Protein AF-A0A973G964-F1 (afdb_monomer)

Sequence (250 aa):
MSRPGVTEWFEPRDRVAAARTLTIAAVVAAVTTVGFEVVAVATGRVGSSRATLVVAIVIGLVLLVAARTYSTRAETLPALAWTAIAVFGVGVVVWVGLGTLDGSAAGQIGLVYPVVYASAHLRRPVALGVWGLAVVADATVAFSVLPFAVAAADVAVITAALFMLTSVLLTVGHHQDRLTDQLAELASADALTGLATRRELERAAGVALGPRVVRRRDRTEPAGVGLLIVDLDHFKQLNDTYGHEIGDAA

Foldseek 3Di:
DDDDDPQQQLAWPDLQVLLVLLLVVLQVQLCCLLVVLVVCCVVVPPPRDPVSNVVSNVSSVVSNVVSVCSNVCSVPDGSNVSLVVLVVQLVVLLVQLQVVLNLALVSLVSLLSSLLSCLQIGHDVSSVVSLVSSLVSSLVSLVVRHDPVRSVVRSVVVNVVSVVSSVVNNVVNVVVVVVVVVVVVVQQADPLPRHGDPVVVVVVVCVCPDPVNVVVCVPDHNPDDDDDDDDDPPLVVVCVPPNPVRSSVD

Radius of gyration: 26.9 Å; Cα contacts (8 Å, |Δi|>4): 227; chains: 1; bounding box: 61×50×79 Å

Solvent-accessible surface area (backbone atoms only — not comparable to full-atom values): 13533 Å² total; per-residue (Å²): 133,81,80,77,56,80,67,57,39,36,29,47,82,42,49,67,61,44,26,50,54,47,34,53,50,23,50,53,50,22,50,51,49,32,51,50,37,52,52,32,41,76,70,64,39,90,94,49,40,77,66,53,38,52,52,29,45,51,52,23,50,50,37,42,52,50,27,51,49,45,50,76,38,41,89,75,55,58,37,60,59,68,48,48,54,33,54,48,46,41,51,51,41,43,53,48,22,59,73,68,65,33,39,45,66,78,57,50,54,61,47,51,55,30,34,50,50,28,22,66,26,31,32,70,73,48,19,52,49,48,41,52,50,40,45,51,44,48,42,54,36,10,60,72,58,38,60,66,73,59,21,54,51,44,41,52,53,51,43,50,52,54,47,52,51,38,53,50,36,40,51,52,46,55,50,53,53,50,51,53,52,48,55,50,59,70,56,33,41,36,88,87,79,66,43,68,23,72,68,44,51,51,52,50,47,52,56,69,68,24,73,72,48,54,66,61,41,80,71,85,58,87,81,78,86,86,86,86,87,86,81,74,83,67,51,67,60,47,26,75,74,66,36,60,74,53,51,75,72,107

Mean predicted aligned error: 10.09 Å

Structure (mmCIF, N/CA/C/O backbone):
data_AF-A0A973G964-F1
#
_entry.id   AF-A0A973G964-F1
#
loop_
_atom_site.group_PDB
_atom_site.id
_atom_site.type_symbol
_atom_site.label_atom_id
_atom_site.label_alt_id
_atom_site.label_comp_id
_atom_site.label_asym_id
_atom_site.label_entity_id
_atom_site.label_seq_id
_atom_site.pdbx_PDB_ins_code
_atom_site.Cartn_x
_atom_site.Cartn_y
_atom_site.Cartn_z
_atom_site.occupancy
_atom_site.B_iso_or_equiv
_atom_site.auth_seq_id
_atom_site.auth_comp_id
_atom_site.auth_asym_id
_atom_site.auth_atom_id
_atom_site.pdbx_PDB_model_num
ATOM 1 N N . MET A 1 1 ? 22.309 9.206 -14.339 1.00 45.53 1 MET A N 1
ATOM 2 C CA . MET A 1 1 ? 20.945 9.060 -13.790 1.00 45.53 1 MET A CA 1
ATOM 3 C C . MET A 1 1 ? 20.403 10.425 -13.385 1.00 45.53 1 MET A C 1
ATOM 5 O O . MET A 1 1 ? 21.015 11.101 -12.565 1.00 45.53 1 MET A O 1
ATOM 9 N N . SER A 1 2 ? 19.323 10.883 -14.014 1.00 44.84 2 SER A N 1
ATOM 10 C CA . SER A 1 2 ? 18.535 12.037 -13.558 1.00 44.84 2 SER A CA 1
ATOM 11 C C . SER A 1 2 ? 17.819 11.665 -12.258 1.00 44.84 2 SER A C 1
ATOM 13 O O . SER A 1 2 ? 17.291 10.564 -12.147 1.00 44.84 2 SER A O 1
ATOM 15 N N . ARG A 1 3 ? 17.825 12.556 -11.257 1.00 53.47 3 ARG A N 1
ATOM 16 C CA . ARG A 1 3 ? 16.988 12.366 -10.064 1.00 53.47 3 ARG A CA 1
ATOM 17 C C . ARG A 1 3 ? 15.517 12.386 -10.504 1.00 53.47 3 ARG A C 1
ATOM 19 O O . ARG A 1 3 ? 15.171 13.291 -11.263 1.00 53.47 3 ARG A O 1
ATOM 26 N N . PRO A 1 4 ? 14.687 11.435 -10.049 1.00 60.56 4 PRO A N 1
ATOM 27 C CA . PRO A 1 4 ? 13.270 11.418 -10.386 1.00 60.56 4 PRO A CA 1
ATOM 28 C C . PRO A 1 4 ? 12.593 12.701 -9.901 1.00 60.56 4 PRO A C 1
ATOM 30 O O . PRO A 1 4 ? 12.900 13.180 -8.802 1.00 60.56 4 PRO A O 1
ATOM 33 N N . GLY A 1 5 ? 11.694 13.259 -10.716 1.00 72.19 5 GLY A N 1
ATOM 34 C CA . GLY A 1 5 ? 10.877 14.406 -10.317 1.00 72.19 5 GLY A CA 1
ATOM 35 C C . GLY A 1 5 ? 10.011 14.076 -9.095 1.00 72.19 5 GLY A C 1
ATOM 36 O O . GLY A 1 5 ? 9.684 12.918 -8.856 1.00 72.19 5 GLY A O 1
ATOM 37 N N . VAL A 1 6 ? 9.618 15.086 -8.311 1.00 73.00 6 VAL A N 1
ATOM 38 C CA . VAL A 1 6 ? 8.812 14.887 -7.084 1.00 73.00 6 VAL A CA 1
ATOM 39 C C . VAL A 1 6 ? 7.503 14.139 -7.376 1.00 73.00 6 VAL A C 1
ATOM 41 O O . VAL A 1 6 ? 7.062 13.327 -6.572 1.00 73.00 6 VAL A O 1
ATOM 44 N N . THR A 1 7 ? 6.909 14.349 -8.551 1.00 76.94 7 THR A N 1
ATOM 45 C CA . THR A 1 7 ? 5.699 13.648 -9.009 1.00 76.94 7 THR A CA 1
ATOM 46 C C . THR A 1 7 ? 5.916 12.153 -9.241 1.00 76.94 7 THR A C 1
ATOM 48 O O . THR A 1 7 ? 5.024 11.363 -8.943 1.00 76.94 7 THR A O 1
ATOM 51 N N . GLU A 1 8 ? 7.104 11.740 -9.690 1.00 82.31 8 GLU A N 1
ATOM 52 C CA . GLU A 1 8 ? 7.440 10.325 -9.902 1.00 82.31 8 GLU A CA 1
ATOM 53 C C . GLU A 1 8 ? 7.550 9.545 -8.588 1.00 82.31 8 GLU A C 1
ATOM 55 O O . GLU A 1 8 ? 7.505 8.319 -8.591 1.00 82.31 8 GLU A O 1
ATOM 60 N N . TRP A 1 9 ? 7.707 10.223 -7.445 1.00 86.25 9 TRP A N 1
ATOM 61 C CA . TRP A 1 9 ? 7.771 9.547 -6.147 1.00 86.25 9 TRP A CA 1
ATOM 62 C C . TRP A 1 9 ? 6.447 8.890 -5.765 1.00 86.25 9 TRP A C 1
ATOM 64 O O . TRP A 1 9 ? 6.454 7.873 -5.073 1.00 86.25 9 TRP A O 1
ATOM 74 N N . PHE A 1 10 ? 5.338 9.469 -6.224 1.00 88.25 10 PHE A N 1
ATOM 75 C CA . PHE A 1 10 ? 3.985 8.986 -5.966 1.00 88.25 10 PHE A CA 1
ATOM 76 C C . PHE A 1 10 ? 3.571 7.873 -6.932 1.00 88.25 10 PHE A C 1
ATOM 78 O O . PHE A 1 10 ? 2.600 7.168 -6.668 1.00 88.25 10 PHE A O 1
ATOM 85 N N . GLU A 1 11 ? 4.303 7.686 -8.032 1.00 90.06 11 GLU A N 1
ATOM 86 C CA . GLU A 1 11 ? 4.044 6.577 -8.938 1.00 90.06 11 GLU A CA 1
ATOM 87 C C . GLU A 1 11 ? 4.550 5.251 -8.357 1.00 90.06 11 GLU A C 1
ATOM 89 O O . GLU A 1 11 ? 5.659 5.186 -7.810 1.00 90.06 11 GLU A O 1
ATOM 94 N N . PRO A 1 12 ? 3.761 4.173 -8.489 1.00 91.06 12 PRO A N 1
ATOM 95 C CA . PRO A 1 12 ? 4.215 2.848 -8.116 1.00 91.06 12 PRO A CA 1
ATOM 96 C C . PRO A 1 12 ? 5.330 2.378 -9.058 1.00 91.06 12 PRO A C 1
ATOM 98 O O . PRO A 1 12 ? 5.361 2.748 -10.232 1.00 91.06 12 PRO A O 1
ATOM 101 N N . ARG A 1 13 ? 6.220 1.521 -8.545 1.00 88.88 13 ARG A N 1
ATOM 102 C CA . ARG A 1 13 ? 7.280 0.852 -9.324 1.00 88.88 13 ARG A CA 1
ATOM 103 C C . ARG A 1 13 ? 6.699 0.084 -10.512 1.00 88.88 13 ARG A C 1
ATOM 105 O O . ARG A 1 13 ? 7.229 0.153 -11.611 1.00 88.88 13 ARG A O 1
ATOM 112 N N . ASP A 1 14 ? 5.582 -0.599 -10.271 1.00 89.06 14 ASP A N 1
ATOM 113 C CA . ASP A 1 14 ? 4.791 -1.305 -11.273 1.00 89.06 14 ASP A CA 1
ATOM 114 C C . ASP A 1 14 ? 3.299 -1.092 -10.967 1.00 89.06 14 ASP A C 1
ATOM 116 O O . ASP A 1 14 ? 2.787 -1.502 -9.919 1.00 89.06 14 ASP A O 1
ATOM 120 N N . ARG A 1 15 ? 2.600 -0.426 -11.894 1.00 90.50 15 ARG A N 1
ATOM 121 C CA . ARG A 1 15 ? 1.166 -0.111 -11.795 1.00 90.50 15 ARG A CA 1
ATOM 122 C C . ARG A 1 15 ? 0.288 -1.363 -11.838 1.00 90.50 15 ARG A C 1
ATOM 124 O O . ARG A 1 15 ? -0.723 -1.419 -11.138 1.00 90.50 15 ARG A O 1
ATOM 131 N N . VAL A 1 16 ? 0.661 -2.370 -12.627 1.00 88.00 16 VAL A N 1
ATOM 132 C CA . VAL A 1 16 ? -0.095 -3.622 -12.761 1.00 88.00 16 VAL A CA 1
ATOM 133 C C . VAL A 1 16 ? 0.065 -4.457 -11.497 1.00 88.00 16 VAL A C 1
ATOM 135 O O . VAL A 1 16 ? -0.929 -4.949 -10.959 1.00 88.00 16 VAL A O 1
ATOM 138 N N . ALA A 1 17 ? 1.290 -4.574 -10.980 1.00 89.31 17 ALA A N 1
ATOM 139 C CA . ALA A 1 17 ? 1.539 -5.260 -9.715 1.00 89.31 17 ALA A CA 1
ATOM 140 C C . ALA A 1 17 ? 0.797 -4.580 -8.553 1.00 89.31 17 ALA A C 1
ATOM 142 O O . ALA A 1 17 ? 0.101 -5.258 -7.797 1.00 89.31 17 ALA A O 1
ATOM 143 N N . ALA A 1 18 ? 0.862 -3.246 -8.457 1.00 91.12 18 ALA A N 1
ATOM 144 C CA . ALA A 1 18 ? 0.143 -2.485 -7.434 1.00 91.12 18 ALA A CA 1
ATOM 145 C C . ALA A 1 18 ? -1.380 -2.699 -7.515 1.00 91.12 18 ALA A C 1
ATOM 147 O O . ALA A 1 18 ? -2.026 -2.963 -6.498 1.00 91.12 18 ALA A O 1
ATOM 148 N N . ALA A 1 19 ? -1.957 -2.655 -8.722 1.00 91.38 19 ALA A N 1
ATOM 149 C CA . ALA A 1 19 ? -3.379 -2.917 -8.939 1.00 91.38 19 ALA A CA 1
ATOM 150 C C . ALA A 1 19 ? -3.799 -4.344 -8.550 1.00 91.38 19 ALA A C 1
ATOM 152 O O . ALA A 1 19 ? -4.875 -4.540 -7.976 1.00 91.38 19 ALA A O 1
ATOM 153 N N . ARG A 1 20 ? -2.969 -5.350 -8.855 1.00 90.44 20 ARG A N 1
ATOM 154 C CA . ARG A 1 20 ? -3.232 -6.750 -8.488 1.00 90.44 20 ARG A CA 1
ATOM 155 C C . ARG A 1 20 ? -3.233 -6.933 -6.977 1.00 90.44 20 ARG A C 1
ATOM 157 O O . ARG A 1 20 ? -4.198 -7.484 -6.452 1.00 90.44 20 ARG A O 1
ATOM 164 N N . THR A 1 21 ? -2.218 -6.421 -6.282 1.00 89.88 21 THR A N 1
ATOM 165 C CA . THR A 1 21 ? -2.152 -6.481 -4.814 1.00 89.88 21 THR A CA 1
ATOM 166 C C . THR A 1 21 ? -3.357 -5.801 -4.180 1.00 89.88 21 THR A C 1
ATOM 168 O O . THR A 1 21 ? -3.974 -6.368 -3.281 1.00 89.88 21 THR A O 1
ATOM 171 N N . LEU A 1 22 ? -3.751 -4.629 -4.689 1.00 88.12 22 LEU A N 1
ATOM 172 C CA . LEU A 1 22 ? -4.944 -3.929 -4.220 1.00 88.12 22 LEU A CA 1
ATOM 173 C C . LEU A 1 22 ? -6.217 -4.765 -4.407 1.00 88.12 22 LEU A C 1
ATOM 175 O O . LEU A 1 22 ? -7.065 -4.820 -3.522 1.00 88.12 22 LEU A O 1
ATOM 179 N N . THR A 1 23 ? -6.344 -5.433 -5.554 1.00 89.88 23 THR A N 1
ATOM 180 C CA . THR A 1 23 ? -7.506 -6.275 -5.860 1.00 89.88 23 THR A CA 1
ATOM 181 C C . THR A 1 23 ? -7.581 -7.478 -4.931 1.00 89.88 23 THR A C 1
ATOM 183 O O . THR A 1 23 ? -8.645 -7.759 -4.385 1.00 89.88 23 THR A O 1
ATOM 186 N N . ILE A 1 24 ? -6.454 -8.149 -4.694 1.00 89.31 24 ILE A N 1
ATOM 187 C CA . ILE A 1 24 ? -6.375 -9.268 -3.751 1.00 89.31 24 ILE A CA 1
ATOM 188 C C . ILE A 1 24 ? -6.727 -8.789 -2.339 1.00 89.31 24 ILE A C 1
ATOM 190 O O . ILE A 1 24 ? -7.572 -9.395 -1.685 1.00 89.31 24 ILE A O 1
ATOM 194 N N . ALA A 1 25 ? -6.146 -7.672 -1.893 1.00 86.31 25 ALA A N 1
ATOM 195 C CA . ALA A 1 25 ? -6.429 -7.099 -0.581 1.00 86.31 25 ALA A CA 1
ATOM 196 C C . ALA A 1 25 ? -7.914 -6.735 -0.419 1.00 86.31 25 ALA A C 1
ATOM 198 O O . ALA A 1 25 ? -8.507 -7.047 0.610 1.00 86.31 25 ALA A O 1
ATOM 199 N N . ALA A 1 26 ? -8.537 -6.142 -1.442 1.00 87.81 26 ALA A N 1
ATOM 200 C CA . ALA A 1 26 ? -9.957 -5.803 -1.428 1.00 87.81 26 ALA A CA 1
ATOM 201 C C . ALA A 1 26 ? -10.862 -7.041 -1.376 1.00 87.81 26 ALA A C 1
ATOM 203 O O . ALA A 1 26 ? -11.852 -7.032 -0.650 1.00 87.81 26 ALA A O 1
ATOM 204 N N . VAL A 1 27 ? -10.520 -8.114 -2.101 1.00 89.62 27 VAL A N 1
ATOM 205 C CA . VAL A 1 27 ? -11.255 -9.389 -2.037 1.00 89.62 27 VAL A CA 1
ATOM 206 C C . VAL A 1 27 ? -11.148 -10.001 -0.646 1.00 89.62 27 VAL A C 1
ATOM 208 O O . VAL A 1 27 ? -12.167 -10.366 -0.066 1.00 89.62 27 VAL A O 1
ATOM 211 N N . VAL A 1 28 ? -9.935 -10.077 -0.093 1.00 87.50 28 VAL A N 1
ATOM 212 C CA . VAL A 1 28 ? -9.714 -10.620 1.252 1.00 87.50 28 VAL A CA 1
ATOM 213 C C . VAL A 1 28 ? -10.485 -9.802 2.284 1.00 87.50 28 VAL A C 1
ATOM 215 O O . VAL A 1 28 ? -11.224 -10.387 3.066 1.00 87.50 28 VAL A O 1
ATOM 218 N N . ALA A 1 29 ? -10.385 -8.471 2.242 1.00 83.62 29 ALA A N 1
ATOM 219 C CA . ALA A 1 29 ? -11.114 -7.582 3.142 1.00 83.62 29 ALA A CA 1
ATOM 220 C C . ALA A 1 29 ? -12.637 -7.746 3.015 1.00 83.62 29 ALA A C 1
ATOM 222 O O . ALA A 1 29 ? -13.324 -7.884 4.020 1.00 83.62 29 ALA A O 1
ATOM 223 N N . ALA A 1 30 ? -13.179 -7.802 1.796 1.00 87.50 30 ALA A N 1
ATOM 224 C CA . ALA A 1 30 ? -14.610 -8.008 1.590 1.00 87.50 30 ALA A CA 1
ATOM 225 C C . ALA A 1 30 ? -15.086 -9.352 2.171 1.00 87.50 30 ALA A C 1
ATOM 227 O O . ALA A 1 30 ? -16.110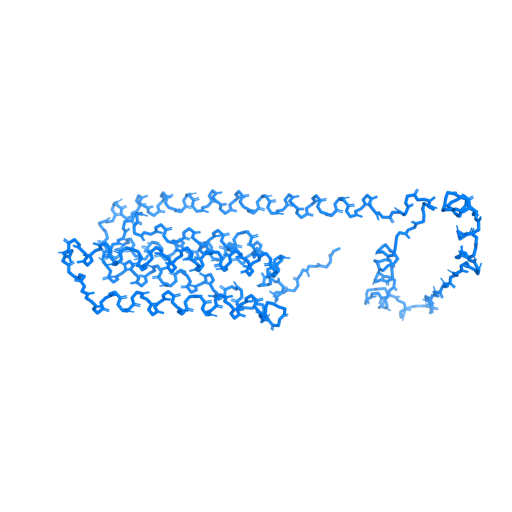 -9.402 2.854 1.00 87.50 30 ALA A O 1
ATOM 228 N N . VAL A 1 31 ? -14.333 -10.434 1.941 1.00 89.94 31 VAL A N 1
ATOM 229 C CA . VAL A 1 31 ? -14.667 -11.771 2.454 1.00 89.94 31 VAL A CA 1
ATOM 230 C C . VAL A 1 31 ? -14.579 -11.817 3.976 1.00 89.94 31 VAL A C 1
ATOM 232 O O . VAL A 1 31 ? -15.486 -12.352 4.612 1.00 89.94 31 VAL A O 1
ATOM 235 N N . THR A 1 32 ? -13.528 -11.256 4.577 1.00 82.56 32 THR A N 1
ATOM 236 C CA . THR A 1 32 ? -13.363 -11.272 6.035 1.00 82.56 32 THR A CA 1
ATOM 237 C C . THR A 1 32 ? -14.405 -10.402 6.728 1.00 82.56 32 THR A C 1
ATOM 239 O O . THR A 1 32 ? -15.003 -10.858 7.700 1.00 82.56 32 THR A O 1
ATOM 242 N N . THR A 1 33 ? -14.696 -9.202 6.212 1.00 83.69 33 THR A N 1
ATOM 243 C CA . THR A 1 33 ? -15.723 -8.309 6.769 1.00 83.69 33 THR A CA 1
ATOM 244 C C . THR A 1 33 ? -17.115 -8.941 6.717 1.00 83.69 33 THR A C 1
ATOM 246 O O . THR A 1 33 ? -17.814 -8.963 7.728 1.00 83.69 33 THR A O 1
ATOM 249 N N . VAL A 1 34 ? -17.517 -9.505 5.572 1.00 88.56 34 VAL A N 1
ATOM 250 C CA . VAL A 1 34 ? -18.832 -10.155 5.444 1.00 88.56 34 VAL A CA 1
ATOM 251 C C . VAL A 1 34 ? -18.888 -11.448 6.256 1.00 88.56 34 VAL A C 1
ATOM 253 O O . VAL A 1 34 ? -19.850 -11.669 6.986 1.00 88.56 34 VAL A O 1
ATOM 256 N N . GLY A 1 35 ? -17.857 -12.292 6.169 1.00 87.06 35 GLY A N 1
ATOM 257 C CA . GLY A 1 35 ? -17.802 -13.569 6.880 1.00 87.06 35 GLY A CA 1
ATOM 258 C C . GLY A 1 35 ? -17.853 -13.404 8.398 1.00 87.06 35 GLY A C 1
ATOM 259 O O . GLY A 1 35 ? -18.584 -14.135 9.067 1.00 87.06 35 GLY A O 1
ATOM 260 N N . PHE A 1 36 ? -17.142 -12.408 8.936 1.00 86.00 36 PHE A N 1
ATOM 261 C CA . PHE A 1 36 ? -17.189 -12.079 10.359 1.00 86.00 36 PHE A CA 1
ATOM 262 C C . PHE A 1 36 ? -18.607 -11.704 10.806 1.00 86.00 36 PHE A C 1
ATOM 264 O O . PHE A 1 36 ? -19.110 -12.286 11.766 1.00 86.00 36 PHE A O 1
ATOM 271 N N . GLU A 1 37 ? -19.283 -10.798 10.091 1.00 86.81 37 GLU A N 1
ATOM 272 C CA . GLU A 1 37 ? -20.651 -10.396 10.445 1.00 86.81 37 GLU A CA 1
ATOM 273 C C . GLU A 1 37 ? -21.665 -11.536 10.279 1.00 86.81 37 GLU A C 1
ATOM 275 O O . GLU A 1 37 ? -22.573 -11.661 11.097 1.00 86.81 37 GLU A O 1
ATOM 280 N N . VAL A 1 38 ? -21.504 -12.422 9.288 1.00 92.81 38 VAL A N 1
ATOM 281 C CA . VAL A 1 38 ? -22.360 -13.617 9.150 1.00 92.81 38 VAL A CA 1
ATOM 282 C C . VAL A 1 38 ? -22.281 -14.489 10.404 1.00 92.81 38 VAL A C 1
ATOM 284 O O . VAL A 1 38 ? -23.316 -14.868 10.957 1.00 92.81 38 VAL A O 1
ATOM 287 N N . VAL A 1 39 ? -21.068 -14.784 10.880 1.00 91.31 39 VAL A N 1
ATOM 288 C CA . VAL A 1 39 ? -20.863 -15.583 12.098 1.00 91.31 39 VAL A CA 1
ATOM 289 C C . VAL A 1 39 ? -21.372 -14.836 13.330 1.00 91.31 39 VAL A C 1
ATOM 291 O O . VAL A 1 39 ? -22.032 -15.433 14.182 1.00 91.31 39 VAL A O 1
ATOM 294 N N . ALA A 1 40 ? -21.117 -13.531 13.424 1.00 86.38 40 ALA A N 1
ATOM 295 C CA . ALA A 1 40 ? -21.541 -12.712 14.554 1.00 86.38 40 ALA A CA 1
ATOM 296 C C . ALA A 1 40 ? -23.074 -12.646 14.680 1.00 86.38 40 ALA A C 1
ATOM 298 O O . ALA A 1 40 ? -23.611 -12.806 15.776 1.00 86.38 40 ALA A O 1
ATOM 299 N N . VAL A 1 41 ? -23.790 -12.506 13.559 1.00 90.81 41 VAL A N 1
ATOM 300 C CA . VAL A 1 41 ? -25.259 -12.563 13.522 1.00 90.81 41 VAL A CA 1
ATOM 301 C C . VAL A 1 41 ? -25.772 -13.969 13.844 1.00 90.81 41 VAL A C 1
ATOM 303 O O . VAL A 1 41 ? -26.713 -14.102 14.624 1.00 90.81 41 VAL A O 1
ATOM 306 N N . ALA A 1 42 ? -25.157 -15.022 13.293 1.00 93.12 42 ALA A N 1
ATOM 307 C CA . ALA A 1 42 ? -25.582 -16.406 13.528 1.00 93.12 42 ALA A CA 1
ATOM 308 C C . ALA A 1 42 ? -25.403 -16.858 14.989 1.00 93.12 42 ALA A C 1
ATOM 310 O O . ALA A 1 42 ? -26.177 -17.675 15.482 1.00 93.12 42 ALA A O 1
ATOM 311 N N . THR A 1 43 ? -24.400 -16.318 15.685 1.00 93.81 43 THR A N 1
ATOM 312 C CA . THR A 1 43 ? -24.092 -16.632 17.092 1.00 93.81 43 THR A CA 1
ATOM 313 C C . THR A 1 43 ? -24.765 -15.691 18.093 1.00 93.81 43 THR A C 1
ATOM 315 O O . THR A 1 43 ? -24.637 -15.894 19.298 1.00 93.81 43 THR A O 1
ATOM 318 N N . GLY A 1 44 ? -25.492 -14.672 17.621 1.00 90.62 44 GLY A N 1
ATOM 319 C CA . GLY A 1 44 ? -26.171 -13.707 18.485 1.00 90.62 44 GLY A CA 1
ATOM 320 C C . GLY A 1 44 ? -25.220 -12.770 19.238 1.00 90.62 44 GLY A C 1
ATOM 321 O O . GLY A 1 44 ? -25.517 -12.383 20.368 1.00 90.62 44 GLY A O 1
ATOM 322 N N . ARG A 1 45 ? -24.074 -12.404 18.641 1.00 86.94 45 ARG A N 1
ATOM 323 C CA . ARG A 1 45 ? -23.124 -11.451 19.235 1.00 86.94 45 ARG A CA 1
ATOM 324 C C . ARG A 1 45 ? -23.823 -10.119 19.518 1.00 86.94 45 ARG A C 1
ATOM 326 O O . ARG A 1 45 ? -24.456 -9.535 18.639 1.00 86.94 45 ARG A O 1
ATOM 333 N N . VAL A 1 46 ? -23.663 -9.611 20.740 1.00 80.88 46 VAL A N 1
ATOM 334 C CA . VAL A 1 46 ? -24.194 -8.301 21.141 1.00 80.88 46 VAL A CA 1
ATOM 335 C C . VAL A 1 46 ? -23.674 -7.219 20.187 1.00 80.88 46 VAL A C 1
ATOM 337 O O . VAL A 1 46 ? -22.469 -7.107 19.973 1.00 80.88 46 VAL A O 1
ATOM 340 N N . GLY A 1 47 ? -24.593 -6.442 19.607 1.00 79.38 47 GLY A N 1
ATOM 341 C CA . GLY A 1 47 ? -24.295 -5.391 18.626 1.00 79.38 47 GLY A CA 1
ATOM 342 C C . GLY A 1 47 ? -24.411 -5.816 17.156 1.00 79.38 47 GLY A C 1
ATOM 343 O O . GLY A 1 47 ? -24.544 -4.944 16.301 1.00 79.38 47 GLY A O 1
ATOM 344 N N . SER A 1 48 ? -24.446 -7.116 16.848 1.00 85.62 48 SER A N 1
ATOM 345 C CA . SER A 1 48 ? -24.626 -7.613 15.478 1.00 85.62 48 SER A CA 1
ATOM 346 C C . SER A 1 48 ? -26.104 -7.833 15.150 1.00 85.62 48 SER A C 1
ATOM 348 O O . SER A 1 48 ? -26.881 -8.354 15.950 1.00 85.62 48 SER A O 1
ATOM 350 N N . SER A 1 49 ? -26.518 -7.428 13.950 1.00 91.69 49 SER A N 1
ATOM 351 C CA . SER A 1 49 ? -27.896 -7.554 13.470 1.00 91.69 49 SER A CA 1
ATOM 352 C C . SER A 1 49 ? -27.940 -7.772 11.956 1.00 91.69 49 SER A C 1
ATOM 354 O O . SER A 1 49 ? -26.947 -7.615 11.250 1.00 91.69 49 SER A O 1
ATOM 356 N N . ARG A 1 50 ? -29.122 -8.067 11.401 1.00 93.12 50 ARG A N 1
ATOM 357 C CA . ARG A 1 50 ? -29.288 -8.113 9.935 1.00 93.12 50 ARG A CA 1
ATOM 358 C C . ARG A 1 50 ? -28.892 -6.792 9.264 1.00 93.12 50 ARG A C 1
ATOM 360 O O . ARG A 1 50 ? -28.419 -6.813 8.135 1.00 93.12 50 ARG A O 1
ATOM 367 N N . ALA A 1 51 ? -29.050 -5.663 9.958 1.00 89.56 51 ALA A N 1
ATOM 368 C CA . ALA A 1 51 ? -28.631 -4.363 9.449 1.00 89.56 51 ALA A CA 1
ATOM 369 C C . ALA A 1 51 ? -27.097 -4.236 9.380 1.00 89.56 51 ALA A C 1
ATOM 371 O O . ALA A 1 51 ? -26.590 -3.766 8.364 1.00 89.56 51 ALA A O 1
ATOM 372 N N . THR A 1 52 ? -26.351 -4.705 10.392 1.00 85.50 52 THR A N 1
ATOM 373 C CA . THR A 1 52 ? -24.871 -4.674 10.364 1.00 85.50 52 THR A CA 1
ATOM 374 C C . THR A 1 52 ? -24.313 -5.581 9.274 1.00 85.50 52 THR A C 1
ATOM 376 O O . THR A 1 52 ? -23.380 -5.193 8.574 1.00 85.50 52 THR A O 1
ATOM 379 N N . LEU A 1 53 ? -24.955 -6.728 9.030 1.00 90.38 53 LEU A N 1
ATOM 380 C CA . LEU A 1 53 ? -24.609 -7.606 7.914 1.00 90.38 53 LEU A CA 1
ATOM 381 C C . LEU A 1 53 ? -24.812 -6.930 6.547 1.00 90.38 53 LEU A C 1
ATOM 383 O O . LEU A 1 53 ? -23.947 -7.031 5.680 1.00 90.38 53 LEU A O 1
ATOM 387 N N . VAL A 1 54 ? -25.925 -6.215 6.343 1.00 93.12 54 VAL A N 1
ATOM 388 C CA . VAL A 1 54 ? -26.150 -5.457 5.097 1.00 93.12 54 VAL A CA 1
ATOM 389 C C . VAL A 1 54 ? -25.074 -4.387 4.914 1.00 93.12 54 VAL A C 1
ATOM 391 O O . VAL A 1 54 ? -24.526 -4.260 3.821 1.00 93.12 54 VAL A O 1
ATOM 394 N N . VAL A 1 55 ? -24.716 -3.662 5.979 1.00 87.06 55 VAL A N 1
ATOM 395 C CA . VAL A 1 55 ? -23.631 -2.668 5.941 1.00 87.06 55 VAL A CA 1
ATOM 396 C C . VAL A 1 55 ? -22.298 -3.320 5.561 1.00 87.06 55 VAL A C 1
ATOM 398 O O . VAL A 1 55 ? -21.612 -2.814 4.674 1.00 87.06 55 VAL A O 1
ATOM 401 N N . ALA A 1 56 ? -21.954 -4.470 6.146 1.00 85.31 56 ALA A N 1
ATOM 402 C CA . ALA A 1 56 ? -20.742 -5.213 5.804 1.00 85.31 56 ALA A CA 1
ATOM 403 C C . ALA A 1 56 ? -20.706 -5.656 4.331 1.00 85.31 56 ALA A C 1
ATOM 405 O O . ALA A 1 56 ? -19.674 -5.517 3.673 1.00 85.31 56 ALA A O 1
ATOM 406 N N . ILE A 1 57 ? -21.834 -6.125 3.784 1.00 91.94 57 ILE A N 1
ATOM 407 C CA . ILE A 1 57 ? -21.951 -6.485 2.361 1.00 91.94 57 ILE A CA 1
ATOM 408 C C . ILE A 1 57 ? -21.740 -5.257 1.470 1.00 91.94 57 ILE A C 1
ATOM 410 O O . ILE A 1 57 ? -21.003 -5.334 0.486 1.00 91.94 57 ILE A O 1
ATOM 414 N N . VAL A 1 58 ? -22.343 -4.117 1.818 1.00 92.12 58 VAL A N 1
ATOM 415 C CA . VAL A 1 58 ? -22.170 -2.863 1.070 1.00 92.12 58 VAL A CA 1
ATOM 416 C C . VAL A 1 58 ? -20.709 -2.415 1.089 1.00 92.12 58 VAL A C 1
ATOM 418 O O . VAL A 1 58 ? -20.168 -2.096 0.033 1.00 92.12 58 VAL A O 1
ATOM 421 N N . ILE A 1 59 ? -20.043 -2.453 2.247 1.00 87.31 59 ILE A N 1
ATOM 422 C CA . ILE A 1 59 ? -18.611 -2.134 2.364 1.00 87.31 59 ILE A CA 1
ATOM 423 C C . ILE A 1 59 ? -17.780 -3.066 1.475 1.00 87.31 59 ILE A C 1
ATOM 425 O O . ILE A 1 59 ? -16.953 -2.591 0.696 1.00 87.31 59 ILE A O 1
ATOM 429 N N . GLY A 1 60 ? -18.034 -4.377 1.530 1.00 88.12 60 GLY A N 1
ATOM 430 C CA . GLY A 1 60 ? -17.348 -5.355 0.687 1.00 88.12 60 GLY A CA 1
ATOM 431 C C . GLY A 1 60 ? -17.519 -5.067 -0.808 1.00 88.12 60 GLY A C 1
ATOM 432 O O . GLY A 1 60 ? -16.539 -5.043 -1.550 1.00 88.12 60 GLY A O 1
ATOM 433 N N . LEU A 1 61 ? -18.741 -4.764 -1.255 1.00 93.50 61 LEU A N 1
ATOM 434 C CA . LEU A 1 61 ? -19.017 -4.395 -2.648 1.00 93.50 61 LEU A CA 1
ATOM 435 C C . LEU A 1 61 ? -18.304 -3.103 -3.060 1.00 93.50 61 LEU A C 1
ATOM 437 O O . LEU A 1 61 ? -17.730 -3.048 -4.147 1.00 93.50 61 LEU A O 1
ATOM 441 N N . VAL A 1 62 ? -18.289 -2.082 -2.198 1.00 90.75 62 VAL A N 1
ATOM 442 C CA . VAL A 1 62 ? -17.574 -0.822 -2.455 1.00 90.75 62 VAL A CA 1
ATOM 443 C C . VAL A 1 62 ? -16.075 -1.070 -2.627 1.00 90.75 62 VAL A C 1
ATOM 445 O O . VAL A 1 62 ? -15.487 -0.562 -3.583 1.00 90.75 62 VAL A O 1
ATOM 448 N N . LEU A 1 63 ? -15.461 -1.892 -1.768 1.00 88.75 63 LEU A N 1
ATOM 449 C CA . LEU A 1 63 ? -14.046 -2.262 -1.885 1.00 88.75 63 LEU A CA 1
ATOM 450 C C . LEU A 1 63 ? -13.755 -2.983 -3.208 1.00 88.75 63 LEU A C 1
ATOM 452 O O . LEU A 1 63 ? -12.779 -2.658 -3.887 1.00 88.75 63 LEU A O 1
ATOM 456 N N . LEU A 1 64 ? -14.621 -3.916 -3.614 1.00 91.69 64 LEU A N 1
ATOM 457 C CA . LEU A 1 64 ? -14.481 -4.648 -4.875 1.00 91.69 64 LEU A CA 1
ATOM 458 C C . LEU A 1 64 ? -14.639 -3.737 -6.101 1.00 91.69 64 LEU A C 1
ATOM 460 O O . LEU A 1 64 ? -13.856 -3.839 -7.046 1.00 91.69 64 LEU A O 1
ATOM 464 N N . VAL A 1 65 ? -15.609 -2.818 -6.092 1.00 92.75 65 VAL A N 1
ATOM 465 C CA . VAL A 1 65 ? -15.807 -1.835 -7.173 1.00 92.75 65 VAL A CA 1
ATOM 466 C C . VAL A 1 65 ? -14.624 -0.872 -7.253 1.00 92.75 65 VAL A C 1
ATOM 468 O O . VAL A 1 65 ? -14.130 -0.597 -8.352 1.00 92.75 65 VAL A O 1
ATOM 471 N N . ALA A 1 66 ? -14.122 -0.396 -6.112 1.00 87.75 66 ALA A N 1
ATOM 472 C CA . ALA A 1 66 ? -12.928 0.438 -6.059 1.00 87.75 66 ALA A CA 1
ATOM 473 C C . ALA A 1 66 ? -11.718 -0.307 -6.644 1.00 87.75 66 ALA A C 1
ATOM 475 O O . ALA A 1 66 ? -11.075 0.200 -7.562 1.00 87.75 66 ALA A O 1
ATOM 476 N N . ALA A 1 67 ? -11.465 -1.545 -6.214 1.00 89.12 67 ALA A N 1
ATOM 477 C CA . ALA A 1 67 ? -10.386 -2.372 -6.748 1.00 89.12 67 ALA A CA 1
ATOM 478 C C . ALA A 1 67 ? -10.522 -2.651 -8.251 1.00 89.12 67 ALA A C 1
ATOM 480 O O . ALA A 1 67 ? -9.543 -2.575 -9.003 1.00 89.12 67 ALA A O 1
ATOM 481 N N . ARG A 1 68 ? -11.741 -2.921 -8.729 1.00 91.88 68 ARG A N 1
ATOM 482 C CA . ARG A 1 68 ? -12.007 -3.098 -10.160 1.00 91.88 68 ARG A CA 1
ATOM 483 C C . ARG A 1 68 ? -11.730 -1.816 -10.942 1.00 91.88 68 ARG A C 1
ATOM 485 O O . ARG A 1 68 ? -11.146 -1.867 -12.022 1.00 91.88 68 ARG A O 1
ATOM 492 N N . THR A 1 69 ? -12.104 -0.665 -10.397 1.00 88.25 69 THR A N 1
ATOM 493 C CA . THR A 1 69 ? -11.829 0.641 -11.011 1.00 88.25 69 THR A CA 1
ATOM 494 C C . THR A 1 69 ? -10.327 0.912 -11.073 1.00 88.25 69 THR A C 1
ATOM 496 O O . THR A 1 69 ? -9.823 1.297 -12.124 1.00 88.25 69 THR A O 1
ATOM 499 N N . TYR A 1 70 ? -9.591 0.639 -9.993 1.00 87.00 70 TYR A N 1
ATOM 500 C CA . TYR A 1 70 ? -8.135 0.784 -9.961 1.00 87.00 70 TYR A CA 1
ATOM 501 C C . TYR A 1 70 ? -7.427 -0.141 -10.952 1.00 87.00 70 TYR A C 1
ATOM 503 O O . TYR A 1 70 ? -6.531 0.303 -11.664 1.00 87.00 70 TYR A O 1
ATOM 511 N N . SER A 1 71 ? -7.845 -1.404 -11.045 1.00 89.62 71 SER A N 1
ATOM 512 C CA . SER A 1 71 ? -7.245 -2.365 -11.980 1.00 89.62 71 SER A CA 1
ATOM 513 C C . SER A 1 71 ? -7.546 -2.044 -13.441 1.00 89.62 71 SER A C 1
ATOM 515 O O . SER A 1 71 ? -6.653 -2.136 -14.275 1.00 89.62 71 SER A O 1
ATOM 517 N N . THR A 1 72 ? -8.769 -1.615 -13.757 1.00 90.75 72 THR A N 1
ATOM 518 C CA . THR A 1 72 ? -9.151 -1.243 -15.133 1.00 90.75 72 THR A CA 1
ATOM 519 C C . THR A 1 72 ? -8.575 0.092 -15.587 1.00 90.75 72 THR A C 1
ATOM 521 O O . THR A 1 72 ? -8.366 0.282 -16.780 1.00 90.75 72 THR A O 1
ATOM 524 N N . ARG A 1 73 ? -8.307 1.017 -14.659 1.00 90.00 73 ARG A N 1
ATOM 525 C CA . ARG A 1 73 ? -7.785 2.357 -14.967 1.00 90.00 73 ARG A CA 1
ATOM 526 C C . ARG A 1 73 ? -6.319 2.552 -14.585 1.00 90.00 73 ARG A C 1
ATOM 528 O O . ARG A 1 73 ? -5.853 3.689 -14.626 1.00 90.00 73 ARG A O 1
ATOM 535 N N . ALA A 1 74 ? -5.585 1.489 -14.250 1.00 88.94 74 ALA A N 1
ATOM 536 C CA . ALA A 1 74 ? -4.221 1.557 -13.709 1.00 88.94 74 ALA A CA 1
ATOM 537 C C . ALA A 1 74 ? -3.258 2.425 -14.548 1.00 88.94 74 ALA A C 1
ATOM 539 O O . ALA A 1 74 ? -2.451 3.180 -14.003 1.00 88.94 74 ALA A O 1
ATOM 540 N N . GLU A 1 75 ? -3.376 2.380 -15.874 1.00 86.50 75 GLU A N 1
ATOM 541 C CA . GLU A 1 75 ? -2.543 3.160 -16.803 1.00 86.50 75 GLU A CA 1
ATOM 542 C C . GLU A 1 75 ? -2.906 4.653 -16.835 1.00 86.50 75 GLU A C 1
ATOM 544 O O . GLU A 1 75 ? -2.047 5.508 -17.034 1.00 86.50 75 GLU A O 1
ATOM 549 N N . THR A 1 76 ? -4.166 4.987 -16.562 1.00 88.38 76 THR A N 1
ATOM 550 C CA . THR A 1 76 ? -4.690 6.365 -16.625 1.00 88.38 76 THR A CA 1
ATOM 551 C C . THR A 1 76 ? -4.749 7.071 -15.272 1.00 88.38 76 THR A C 1
ATOM 553 O O . THR A 1 76 ? -4.962 8.281 -15.215 1.00 88.38 76 THR A O 1
ATOM 556 N N . LEU A 1 77 ? -4.587 6.333 -14.170 1.00 88.50 77 LEU A N 1
ATOM 557 C CA . LEU A 1 77 ? -4.682 6.898 -12.828 1.00 88.50 77 LEU A CA 1
ATOM 558 C C . LEU A 1 77 ? -3.548 7.901 -12.554 1.00 88.50 77 LEU A C 1
ATOM 560 O O . LEU A 1 77 ? -2.388 7.623 -12.880 1.00 88.50 77 LEU A O 1
ATOM 564 N N . PRO A 1 78 ? -3.853 9.047 -11.912 1.00 91.56 78 PRO A N 1
ATOM 565 C CA . PRO A 1 78 ? -2.831 10.005 -11.524 1.00 91.56 78 PRO A CA 1
ATOM 566 C C . PRO A 1 78 ? -1.936 9.410 -10.434 1.00 91.56 78 PRO A C 1
ATOM 568 O O . PRO A 1 78 ? -2.402 8.650 -9.585 1.00 91.56 78 PRO A O 1
ATOM 571 N N . ALA A 1 79 ? -0.665 9.816 -10.407 1.00 88.94 79 ALA A N 1
ATOM 572 C CA . ALA A 1 79 ? 0.326 9.319 -9.449 1.00 88.94 79 ALA A CA 1
ATOM 573 C C . ALA A 1 79 ? -0.172 9.379 -7.989 1.00 88.94 79 ALA A C 1
ATOM 575 O O . ALA A 1 79 ? -0.060 8.412 -7.242 1.00 88.94 79 ALA A O 1
ATOM 576 N N . LEU A 1 80 ? -0.826 10.480 -7.603 1.00 91.12 80 LEU A N 1
ATOM 577 C CA . LEU A 1 80 ? -1.347 10.675 -6.246 1.00 91.12 80 LEU A CA 1
ATOM 578 C C . LEU A 1 80 ? -2.415 9.653 -5.826 1.00 91.12 80 LEU A C 1
ATOM 580 O O . LEU A 1 80 ? -2.523 9.375 -4.633 1.00 91.12 80 LEU A O 1
ATOM 584 N N . ALA A 1 81 ? -3.173 9.062 -6.759 1.00 91.19 81 ALA A N 1
ATOM 585 C CA . ALA A 1 81 ? -4.202 8.072 -6.421 1.00 91.19 81 ALA A CA 1
ATOM 586 C C . ALA A 1 81 ? -3.598 6.846 -5.714 1.00 91.19 81 ALA A C 1
ATOM 588 O O . ALA A 1 81 ? -4.164 6.322 -4.756 1.00 91.19 81 ALA A O 1
ATOM 589 N N . TRP A 1 82 ? -2.393 6.443 -6.122 1.00 91.81 82 TRP A N 1
ATOM 590 C CA . TRP A 1 82 ? -1.695 5.293 -5.553 1.00 91.81 82 TRP A CA 1
ATOM 591 C C . TRP A 1 82 ? -1.209 5.522 -4.126 1.00 91.81 82 TRP A C 1
ATOM 593 O O . TRP A 1 82 ? -1.092 4.565 -3.369 1.00 91.81 82 TRP A O 1
ATOM 603 N N . THR A 1 83 ? -0.937 6.769 -3.742 1.00 92.25 83 THR A N 1
ATOM 604 C CA . THR A 1 83 ? -0.611 7.124 -2.351 1.00 92.25 83 THR A CA 1
ATOM 605 C C . THR A 1 83 ? -1.869 7.374 -1.529 1.00 92.25 83 THR A C 1
ATOM 607 O O . THR A 1 83 ? -1.934 6.967 -0.370 1.00 92.25 83 THR A O 1
ATOM 610 N N . ALA A 1 84 ? -2.895 7.980 -2.134 1.00 92.19 84 ALA A N 1
ATOM 611 C CA . ALA A 1 84 ? -4.165 8.265 -1.477 1.00 92.19 84 ALA A CA 1
ATOM 612 C C . ALA A 1 84 ? -4.811 7.003 -0.896 1.00 92.19 84 ALA A C 1
ATOM 614 O O . ALA A 1 84 ? -5.371 7.060 0.193 1.00 92.19 84 ALA A O 1
ATOM 615 N N . ILE A 1 85 ? -4.684 5.853 -1.566 1.00 90.38 85 ILE A N 1
ATOM 616 C CA . ILE A 1 85 ? -5.255 4.600 -1.061 1.00 90.38 85 ILE A CA 1
ATOM 617 C C . ILE A 1 85 ? -4.570 4.092 0.213 1.00 90.38 85 ILE A C 1
ATOM 619 O O . ILE A 1 85 ? -5.241 3.603 1.119 1.00 90.38 85 ILE A O 1
ATOM 623 N N . ALA A 1 86 ? -3.250 4.264 0.324 1.00 92.69 86 ALA A N 1
ATOM 624 C CA . ALA A 1 86 ? -2.510 3.899 1.527 1.00 92.69 86 ALA A CA 1
ATOM 625 C C . ALA A 1 86 ? -2.883 4.825 2.694 1.00 92.69 86 ALA A C 1
ATOM 627 O O . ALA A 1 86 ? -3.156 4.359 3.796 1.00 92.69 86 ALA A O 1
ATOM 628 N N . VAL A 1 87 ? -2.975 6.133 2.428 1.00 94.62 87 VAL A N 1
ATOM 629 C CA . VAL A 1 87 ? -3.411 7.138 3.412 1.00 94.62 87 VAL A CA 1
ATOM 630 C C . VAL A 1 87 ? -4.848 6.877 3.869 1.00 94.62 87 VAL A C 1
ATOM 632 O O . VAL A 1 87 ? -5.129 6.917 5.064 1.00 94.62 87 VAL A O 1
ATOM 635 N N . PHE A 1 88 ? -5.746 6.552 2.937 1.00 91.75 88 PHE A N 1
ATOM 636 C CA . PHE A 1 88 ? -7.122 6.178 3.250 1.00 91.75 88 PHE A CA 1
ATOM 637 C C . PHE A 1 88 ? -7.175 4.937 4.145 1.00 91.75 88 PHE A C 1
ATOM 639 O O . PHE A 1 88 ? -7.885 4.947 5.146 1.00 91.75 88 PHE A O 1
ATOM 646 N N . GLY A 1 89 ? -6.378 3.905 3.843 1.00 89.00 89 GLY A N 1
ATOM 647 C CA . GLY A 1 89 ? -6.262 2.711 4.682 1.00 89.00 89 GLY A CA 1
ATOM 648 C C . GLY A 1 89 ? -5.858 3.033 6.123 1.00 89.00 89 GLY A C 1
ATOM 649 O O . GLY A 1 89 ? -6.481 2.527 7.050 1.00 89.00 89 GLY A O 1
ATOM 650 N N . VAL A 1 90 ? -4.886 3.931 6.325 1.00 94.62 90 VAL A N 1
ATOM 651 C CA . VAL A 1 90 ? -4.515 4.401 7.674 1.00 94.62 90 VAL A CA 1
ATOM 652 C C . VAL A 1 90 ? -5.688 5.118 8.352 1.00 94.62 90 VAL A C 1
ATOM 654 O O . VAL A 1 90 ? -6.002 4.828 9.504 1.00 94.62 90 VAL A O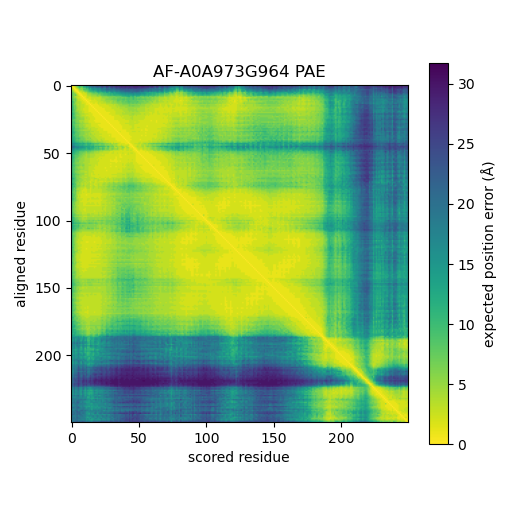 1
ATOM 657 N N . GLY A 1 91 ? -6.378 6.009 7.633 1.00 91.69 91 GLY A N 1
ATOM 658 C CA . GLY A 1 91 ? -7.543 6.727 8.158 1.00 91.69 91 GLY A CA 1
ATOM 659 C C . GLY A 1 91 ? -8.687 5.804 8.588 1.00 91.69 91 GLY A C 1
ATOM 660 O O . GLY A 1 91 ? -9.300 6.039 9.627 1.00 91.69 91 GLY A O 1
ATOM 661 N N . VAL A 1 92 ? -8.939 4.725 7.838 1.00 88.56 92 VAL A N 1
ATOM 662 C CA . VAL A 1 92 ? -9.929 3.700 8.210 1.00 88.56 92 VAL A CA 1
ATOM 663 C C . VAL A 1 92 ? -9.552 3.037 9.531 1.00 88.56 92 VAL A C 1
ATOM 665 O O . VAL A 1 92 ? -10.418 2.880 10.385 1.00 88.56 92 VAL A O 1
ATOM 668 N N . VAL A 1 93 ? -8.280 2.686 9.735 1.00 89.69 93 VAL A N 1
ATOM 669 C CA . VAL A 1 93 ? -7.844 2.042 10.985 1.00 89.69 93 VAL A CA 1
ATOM 670 C C . VAL A 1 93 ? -7.975 2.988 12.180 1.00 89.69 93 VAL A C 1
ATOM 672 O O . VAL A 1 93 ? -8.473 2.572 13.222 1.00 89.69 93 VAL A O 1
ATOM 675 N N . VAL A 1 94 ? -7.634 4.272 12.018 1.00 92.56 94 VAL A N 1
ATOM 676 C CA . VAL A 1 94 ? -7.863 5.290 13.061 1.00 92.56 94 VAL A CA 1
ATOM 677 C C . VAL A 1 94 ? -9.346 5.400 13.401 1.00 92.56 94 VAL A C 1
ATOM 679 O O . VAL A 1 94 ? -9.718 5.389 14.573 1.00 92.56 94 VAL A O 1
ATOM 682 N N . TRP A 1 95 ? -10.202 5.491 12.379 1.00 90.44 95 TRP A N 1
ATOM 683 C CA . TRP A 1 95 ? -11.646 5.598 12.569 1.00 90.44 95 TRP A CA 1
ATOM 684 C C . TRP A 1 95 ? -12.223 4.374 13.287 1.00 90.44 95 TRP A C 1
ATOM 686 O O . TRP A 1 95 ? -13.002 4.539 14.225 1.00 90.44 95 TRP A O 1
ATOM 696 N N . VAL A 1 96 ? -11.801 3.165 12.899 1.00 84.88 96 VAL A N 1
ATOM 697 C CA . VAL A 1 96 ? -12.201 1.922 13.569 1.00 84.88 96 VAL A CA 1
ATOM 698 C C . VAL A 1 96 ? -11.718 1.918 15.015 1.00 84.88 96 VAL A C 1
ATOM 700 O O . VAL A 1 96 ? -12.548 1.770 15.901 1.00 84.88 96 VAL A O 1
ATOM 703 N N . GLY A 1 97 ? -10.428 2.148 15.273 1.00 86.69 97 GLY A N 1
ATOM 704 C CA . GLY A 1 97 ? -9.862 2.070 16.623 1.00 86.69 97 GLY A CA 1
ATOM 705 C C . GLY A 1 97 ? -10.482 3.068 17.606 1.00 86.69 97 GLY A C 1
ATOM 706 O O . GLY A 1 97 ? -10.786 2.707 18.743 1.00 86.69 97 GLY A O 1
ATOM 707 N N . LEU A 1 98 ? -10.755 4.301 17.162 1.00 89.81 98 LEU A N 1
ATOM 708 C CA . LEU A 1 98 ? -11.479 5.287 17.974 1.00 89.81 98 LEU A CA 1
ATOM 709 C C . LEU A 1 98 ? -12.957 4.917 18.151 1.00 89.81 98 LEU A C 1
ATOM 711 O O . LEU A 1 98 ? -13.501 5.073 19.241 1.00 89.81 98 LEU A O 1
ATOM 715 N N . GLY A 1 99 ? -13.612 4.421 17.098 1.00 81.44 99 GLY A N 1
ATOM 716 C CA . GLY A 1 99 ? -15.024 4.039 17.133 1.00 81.44 99 GLY A CA 1
ATOM 717 C C . GLY A 1 99 ? -15.305 2.808 17.996 1.00 81.44 99 GLY A C 1
ATOM 718 O O . GLY A 1 99 ? -16.358 2.730 18.627 1.00 81.44 99 GLY A O 1
ATOM 719 N N . THR A 1 100 ? -14.368 1.860 18.055 1.00 85.00 100 THR A N 1
ATOM 720 C CA . THR A 1 100 ? -14.463 0.657 18.895 1.00 85.00 100 THR A CA 1
ATOM 721 C C . THR A 1 100 ? -13.858 0.846 20.279 1.00 85.00 100 THR A C 1
ATOM 723 O O . THR A 1 100 ? -13.977 -0.063 21.099 1.00 85.00 100 THR A O 1
ATOM 726 N N . LEU A 1 101 ? -13.217 1.993 20.541 1.00 90.56 101 LEU A N 1
ATOM 727 C CA . LEU A 1 101 ? -12.408 2.231 21.739 1.00 90.56 101 LEU A CA 1
ATOM 728 C C . LEU A 1 101 ? -11.392 1.098 21.956 1.00 90.56 101 LEU A C 1
ATOM 730 O O . LEU A 1 101 ? -11.211 0.609 23.070 1.00 90.56 101 LEU A O 1
ATOM 734 N N . ASP A 1 102 ? -10.749 0.667 20.869 1.00 87.44 102 ASP A N 1
ATOM 735 C CA . ASP A 1 102 ? -9.730 -0.381 20.879 1.00 87.44 102 ASP A CA 1
ATOM 736 C C . ASP A 1 102 ? -8.405 0.182 20.355 1.00 87.44 102 ASP A C 1
ATOM 738 O O . ASP A 1 102 ? -8.159 0.285 19.151 1.00 87.44 102 ASP A O 1
ATOM 742 N N . GLY A 1 103 ? -7.554 0.584 21.298 1.00 88.81 103 GLY A N 1
ATOM 743 C CA . GLY A 1 103 ? -6.190 1.035 21.033 1.00 88.81 103 GLY A CA 1
ATOM 744 C C . GLY A 1 103 ? -5.149 -0.076 21.114 1.00 88.81 103 GLY A C 1
ATOM 745 O O . GLY A 1 103 ? -3.965 0.236 21.088 1.00 88.81 103 GLY A O 1
ATOM 746 N N . SER A 1 104 ? -5.560 -1.341 21.268 1.00 89.44 104 SER A N 1
ATOM 747 C CA . SER A 1 104 ? -4.626 -2.458 21.416 1.00 89.44 104 SER A CA 1
ATOM 748 C C . SER A 1 104 ? -3.878 -2.763 20.119 1.00 89.44 104 SER A C 1
ATOM 750 O O . SER A 1 104 ? -4.383 -2.535 19.016 1.00 89.44 104 SER A O 1
ATOM 752 N N . ALA A 1 105 ? -2.716 -3.406 20.239 1.00 87.12 105 ALA A N 1
ATOM 753 C CA . ALA A 1 105 ? -1.978 -3.900 19.076 1.00 87.12 105 ALA A CA 1
ATOM 754 C C . ALA A 1 105 ? -2.803 -4.814 18.148 1.00 87.12 105 A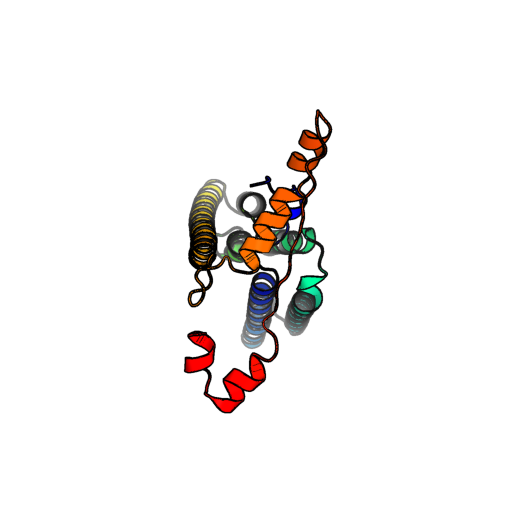LA A C 1
ATOM 756 O O . ALA A 1 105 ? -2.604 -4.808 16.931 1.00 87.12 105 ALA A O 1
ATOM 757 N N . ALA A 1 106 ? -3.754 -5.578 18.695 1.00 84.00 106 ALA A N 1
ATOM 758 C CA . ALA A 1 106 ? -4.652 -6.409 17.897 1.00 84.00 106 ALA A CA 1
ATOM 759 C C . ALA A 1 106 ? -5.637 -5.560 17.075 1.00 84.00 106 ALA A C 1
ATOM 761 O O . ALA A 1 106 ? -5.836 -5.844 15.893 1.00 84.00 106 ALA A O 1
ATOM 762 N N . GLY A 1 107 ? -6.198 -4.496 17.660 1.00 82.25 107 GLY A N 1
ATOM 763 C CA . GLY A 1 107 ? -7.059 -3.541 16.953 1.00 82.25 107 GLY A CA 1
ATOM 764 C C . GLY A 1 107 ? -6.314 -2.760 15.864 1.00 82.25 107 GLY A C 1
ATOM 765 O O . GLY A 1 107 ? -6.871 -2.470 14.805 1.00 82.25 107 GLY A O 1
ATOM 766 N N . GLN A 1 108 ? -5.022 -2.498 16.077 1.00 89.50 108 GLN A N 1
ATOM 767 C CA . GLN A 1 108 ? -4.167 -1.738 15.158 1.00 89.50 108 GLN A CA 1
ATOM 768 C C . GLN A 1 108 ? -3.483 -2.590 14.076 1.00 89.50 108 GLN A C 1
ATOM 770 O O . GLN A 1 108 ? -2.821 -2.046 13.189 1.00 89.50 108 GLN A O 1
ATOM 775 N N . ILE A 1 109 ? -3.691 -3.916 14.054 1.00 89.00 109 ILE A N 1
ATOM 776 C CA . ILE A 1 109 ? -3.085 -4.820 13.054 1.00 89.00 109 ILE A CA 1
ATOM 777 C C . ILE A 1 109 ? -3.407 -4.413 11.606 1.00 89.00 109 ILE A C 1
ATOM 779 O O . ILE A 1 109 ? -2.637 -4.685 10.682 1.00 89.00 109 ILE A O 1
ATOM 783 N N . GLY A 1 110 ? -4.519 -3.700 11.402 1.00 87.94 110 GLY A N 1
ATOM 784 C CA . GLY A 1 110 ? -4.912 -3.141 10.113 1.00 87.94 110 GLY A CA 1
ATOM 785 C C . GLY A 1 110 ? -3.879 -2.182 9.505 1.00 87.94 110 GLY A C 1
ATOM 786 O O . GLY A 1 110 ? -3.812 -2.076 8.281 1.00 87.94 110 GLY A O 1
ATOM 787 N N . LEU A 1 111 ? -3.031 -1.533 10.315 1.00 93.62 111 LEU A N 1
ATOM 788 C CA . LEU A 1 111 ? -1.976 -0.626 9.838 1.00 93.62 111 LEU A CA 1
ATOM 789 C C . LEU A 1 111 ? -0.891 -1.339 9.023 1.00 93.62 111 LEU A C 1
ATOM 791 O O . LEU A 1 111 ? -0.211 -0.704 8.215 1.00 93.62 111 LEU A O 1
ATOM 795 N N . VAL A 1 112 ? -0.758 -2.660 9.167 1.00 93.62 112 VAL A N 1
ATOM 796 C CA . VAL A 1 112 ? 0.180 -3.458 8.371 1.00 93.62 112 VAL A CA 1
ATOM 797 C C . VAL A 1 112 ? -0.141 -3.345 6.879 1.00 93.62 112 VAL A C 1
ATOM 799 O O . VAL A 1 112 ? 0.771 -3.186 6.072 1.00 93.62 112 VAL A O 1
ATOM 802 N N . TYR A 1 113 ? -1.417 -3.359 6.486 1.00 90.75 113 TYR A N 1
ATOM 803 C CA . TYR A 1 113 ? -1.814 -3.355 5.074 1.00 90.75 113 TYR A CA 1
ATOM 804 C C . TYR A 1 113 ? -1.347 -2.118 4.286 1.00 90.75 113 TYR A C 1
ATOM 806 O O . TYR A 1 113 ? -0.662 -2.302 3.274 1.00 90.75 113 TYR A O 1
ATOM 814 N N . PRO A 1 114 ? -1.653 -0.867 4.697 1.00 93.81 114 PRO A N 1
ATOM 815 C CA . PRO A 1 114 ? -1.192 0.312 3.968 1.00 93.81 114 PRO A CA 1
ATOM 816 C C . PRO A 1 114 ? 0.338 0.437 3.967 1.00 93.81 114 PRO A C 1
ATOM 818 O O . PRO A 1 114 ? 0.903 0.868 2.961 1.00 93.81 114 PRO A O 1
ATOM 821 N N . VAL A 1 115 ? 1.020 0.011 5.039 1.00 96.38 115 VAL A N 1
ATOM 822 C CA . VAL A 1 115 ? 2.490 0.051 5.137 1.00 96.38 115 VAL A CA 1
ATOM 823 C C . VAL A 1 115 ? 3.149 -0.979 4.218 1.00 96.38 115 VAL A C 1
ATOM 825 O O . VAL A 1 115 ? 4.091 -0.634 3.500 1.00 96.38 115 VAL A O 1
ATOM 828 N N . VAL A 1 116 ? 2.646 -2.218 4.181 1.00 95.12 116 VAL A N 1
ATOM 829 C CA . VAL A 1 116 ? 3.113 -3.263 3.251 1.00 95.12 116 VAL A CA 1
ATOM 830 C C . VAL A 1 116 ? 2.916 -2.809 1.818 1.00 95.12 116 VAL A C 1
ATOM 832 O O . VAL A 1 116 ? 3.862 -2.840 1.033 1.00 95.12 116 VAL A O 1
ATOM 835 N N . TYR A 1 117 ? 1.711 -2.346 1.485 1.00 94.25 117 TYR A N 1
ATOM 836 C CA . TYR A 1 117 ? 1.391 -1.877 0.145 1.00 94.25 117 TYR A CA 1
ATOM 837 C C . TYR A 1 117 ? 2.322 -0.733 -0.286 1.00 94.25 117 TYR A C 1
ATOM 839 O O . TYR A 1 117 ? 2.925 -0.798 -1.360 1.00 94.25 117 TYR A O 1
ATOM 847 N N . ALA A 1 118 ? 2.498 0.285 0.563 1.00 95.50 118 ALA A N 1
ATOM 848 C CA . ALA A 1 118 ? 3.357 1.420 0.249 1.00 95.50 118 ALA A CA 1
ATOM 849 C C . ALA A 1 118 ? 4.827 1.003 0.105 1.00 95.50 118 ALA A C 1
ATOM 851 O O . ALA A 1 118 ? 5.494 1.430 -0.832 1.00 95.50 118 ALA A O 1
ATOM 852 N N . SER A 1 119 ? 5.327 0.128 0.977 1.00 95.56 119 SER A N 1
ATOM 853 C CA . SER A 1 119 ? 6.720 -0.333 0.937 1.00 95.56 119 SER A CA 1
ATOM 854 C C . SER A 1 119 ? 7.012 -1.218 -0.274 1.00 95.56 119 SER A C 1
ATOM 856 O O . SER A 1 119 ? 8.057 -1.064 -0.914 1.00 95.56 119 SER A O 1
ATOM 858 N N . ALA A 1 120 ? 6.080 -2.108 -0.622 1.00 93.94 120 ALA A N 1
ATOM 859 C CA . ALA A 1 120 ? 6.211 -3.018 -1.753 1.00 93.94 120 ALA A CA 1
ATOM 860 C C . ALA A 1 120 ? 6.094 -2.289 -3.099 1.00 93.94 120 ALA A C 1
ATOM 862 O O . ALA A 1 120 ? 6.872 -2.551 -4.016 1.00 93.94 120 ALA A O 1
ATOM 863 N N . HIS A 1 121 ? 5.165 -1.338 -3.221 1.00 93.69 121 HIS A N 1
ATOM 864 C CA . HIS A 1 121 ? 4.806 -0.781 -4.526 1.00 93.69 121 HIS A CA 1
ATOM 865 C C . HIS A 1 121 ? 5.229 0.667 -4.743 1.00 93.69 121 HIS A C 1
ATOM 867 O O . HIS A 1 121 ? 5.520 1.022 -5.880 1.00 93.69 121 HIS A O 1
ATOM 873 N N . LEU A 1 122 ? 5.283 1.506 -3.708 1.00 93.94 122 LEU A N 1
ATOM 874 C CA . LEU A 1 122 ? 5.610 2.926 -3.857 1.00 93.94 122 LEU A CA 1
ATOM 875 C C . LEU A 1 122 ? 7.105 3.177 -3.656 1.00 93.94 122 LEU A C 1
ATOM 877 O O . LEU A 1 122 ? 7.841 2.381 -3.066 1.00 93.94 122 LEU A O 1
ATOM 881 N N . ARG A 1 123 ? 7.578 4.322 -4.154 1.00 92.62 123 ARG A N 1
ATOM 882 C CA . ARG A 1 123 ? 8.986 4.691 -4.003 1.00 92.62 123 ARG A CA 1
ATOM 883 C C . ARG A 1 123 ? 9.316 4.995 -2.542 1.00 92.62 123 ARG A C 1
ATOM 885 O O . ARG A 1 123 ? 8.483 5.477 -1.775 1.00 92.62 123 ARG A O 1
ATOM 892 N N . ARG A 1 124 ? 10.586 4.781 -2.182 1.00 93.69 124 ARG A N 1
ATOM 893 C CA . ARG A 1 124 ? 11.131 4.943 -0.822 1.00 93.69 124 ARG A CA 1
ATOM 894 C C . ARG A 1 124 ? 10.628 6.179 -0.049 1.00 93.69 124 ARG A C 1
ATOM 896 O O . ARG A 1 124 ? 10.212 5.982 1.087 1.00 93.69 124 ARG A O 1
ATOM 903 N N . PRO A 1 125 ? 10.646 7.420 -0.579 1.00 94.38 125 PRO A N 1
ATOM 904 C CA . PRO A 1 125 ? 10.198 8.581 0.197 1.00 94.38 125 PRO A CA 1
ATOM 905 C C . PRO A 1 125 ? 8.713 8.507 0.573 1.00 94.38 125 PRO A C 1
ATOM 907 O O . PRO A 1 125 ? 8.354 8.821 1.704 1.00 94.38 125 PRO A O 1
ATOM 910 N N . VAL A 1 126 ? 7.859 8.038 -0.339 1.00 95.06 126 VAL A N 1
ATOM 911 C CA . VAL A 1 126 ? 6.422 7.897 -0.079 1.00 95.06 126 VAL A CA 1
ATOM 912 C C . VAL A 1 126 ? 6.150 6.731 0.865 1.00 95.06 126 VAL A C 1
ATOM 914 O O . VAL A 1 126 ? 5.364 6.882 1.794 1.00 95.06 126 VAL A O 1
ATOM 917 N N . ALA A 1 127 ? 6.848 5.605 0.697 1.00 95.44 127 ALA A N 1
ATOM 918 C CA . ALA A 1 127 ? 6.761 4.474 1.619 1.00 95.44 127 ALA A CA 1
ATOM 919 C C . ALA A 1 127 ? 7.105 4.874 3.065 1.00 95.44 127 ALA A C 1
ATOM 921 O O . ALA A 1 127 ? 6.359 4.555 3.987 1.00 95.44 127 ALA A O 1
ATOM 922 N N . LEU A 1 128 ? 8.189 5.635 3.259 1.00 96.75 128 LEU A N 1
ATOM 923 C CA . LEU A 1 128 ? 8.573 6.158 4.574 1.00 96.75 128 LEU A CA 1
ATOM 924 C C . LEU A 1 128 ? 7.555 7.166 5.122 1.00 96.75 128 LEU A C 1
ATOM 926 O O . LEU A 1 128 ? 7.297 7.173 6.322 1.00 96.75 128 LEU A O 1
ATOM 930 N N . GLY A 1 129 ? 6.952 7.987 4.257 1.00 96.94 129 GLY A N 1
ATOM 931 C CA . GLY A 1 129 ? 5.873 8.896 4.643 1.00 96.94 129 GLY A CA 1
ATOM 932 C C . GLY A 1 129 ? 4.631 8.157 5.145 1.00 96.94 129 GLY A C 1
ATOM 933 O O . GLY A 1 129 ? 4.094 8.507 6.192 1.00 96.94 129 GLY A O 1
ATOM 934 N N . VAL A 1 130 ? 4.207 7.099 4.445 1.00 97.19 130 VAL A N 1
ATOM 935 C CA . VAL A 1 130 ? 3.081 6.249 4.871 1.00 97.19 130 VAL A CA 1
ATOM 936 C C . VAL A 1 130 ? 3.408 5.507 6.167 1.00 97.19 130 VAL A C 1
ATOM 938 O O . VAL A 1 130 ? 2.562 5.454 7.054 1.00 97.19 130 VAL A O 1
ATOM 941 N N . TRP A 1 131 ? 4.626 4.977 6.312 1.00 97.88 131 TRP A N 1
ATOM 942 C CA . TRP A 1 131 ? 5.081 4.364 7.564 1.00 97.88 131 TRP A CA 1
ATOM 943 C C . TRP A 1 131 ? 5.018 5.351 8.738 1.00 97.88 131 TRP A C 1
ATOM 945 O O . TRP A 1 131 ? 4.430 5.036 9.769 1.00 97.88 131 TRP A O 1
ATOM 955 N N . GLY A 1 132 ? 5.553 6.564 8.569 1.00 98.12 132 GLY A N 1
ATOM 956 C CA . GLY A 1 132 ? 5.505 7.596 9.607 1.00 98.12 132 GLY A CA 1
ATOM 957 C C . GLY A 1 132 ? 4.072 7.998 9.961 1.00 98.12 132 GLY A C 1
ATOM 958 O O . GLY A 1 132 ? 3.741 8.130 11.136 1.00 98.12 132 GLY A O 1
ATOM 959 N N . LEU A 1 133 ? 3.199 8.120 8.956 1.00 98.31 133 LEU A N 1
ATOM 960 C CA . LEU A 1 133 ? 1.776 8.378 9.168 1.00 98.31 133 LEU A CA 1
ATOM 961 C C . LEU A 1 133 ? 1.101 7.250 9.962 1.00 98.31 133 LEU A C 1
ATOM 963 O O . LEU A 1 133 ? 0.319 7.539 10.861 1.00 98.31 133 LEU A O 1
ATOM 967 N N . ALA A 1 134 ? 1.412 5.987 9.661 1.00 97.81 134 ALA A N 1
ATOM 968 C CA . ALA A 1 134 ? 0.875 4.838 10.385 1.00 97.81 134 ALA A CA 1
ATOM 969 C C . ALA A 1 134 ? 1.324 4.820 11.856 1.00 97.81 134 ALA A C 1
ATOM 971 O O . ALA A 1 134 ? 0.504 4.566 12.727 1.00 97.81 134 ALA A O 1
ATOM 972 N N . VAL A 1 135 ? 2.584 5.160 12.147 1.00 98.12 135 VAL A N 1
ATOM 973 C CA . VAL A 1 135 ? 3.091 5.275 13.530 1.00 98.12 135 VAL A CA 1
ATOM 974 C C . VAL A 1 135 ? 2.378 6.388 14.301 1.00 98.12 135 VAL A C 1
ATOM 976 O O . VAL A 1 135 ? 1.998 6.208 15.454 1.00 98.12 135 VAL A O 1
ATOM 979 N N . VAL A 1 136 ? 2.159 7.544 13.668 1.00 98.31 136 VAL A N 1
ATOM 980 C CA . VAL A 1 136 ? 1.411 8.647 14.293 1.00 98.31 136 VAL A CA 1
ATOM 981 C C . VAL A 1 136 ? -0.048 8.256 14.525 1.00 98.31 136 VAL A C 1
ATOM 983 O O . VAL A 1 136 ? -0.599 8.565 15.580 1.00 98.31 136 VAL A O 1
ATOM 986 N N . ALA A 1 137 ? -0.671 7.576 13.564 1.00 97.06 137 ALA A N 1
ATOM 987 C CA . ALA A 1 137 ? -2.028 7.061 13.684 1.00 97.06 137 ALA A CA 1
ATOM 988 C C . ALA A 1 137 ? -2.161 6.087 14.864 1.00 97.06 137 ALA A C 1
ATOM 990 O O . ALA A 1 137 ? -3.021 6.294 15.717 1.00 97.06 137 ALA A O 1
ATOM 991 N N . ASP A 1 138 ? -1.268 5.100 14.943 1.00 97.38 138 ASP A N 1
ATOM 992 C CA . ASP A 1 138 ? -1.184 4.133 16.040 1.00 97.38 138 ASP A CA 1
ATOM 993 C C . ASP A 1 138 ? -1.067 4.829 17.400 1.00 97.38 138 ASP A C 1
ATOM 995 O O . ASP A 1 138 ? -1.918 4.660 18.272 1.00 97.38 138 ASP A O 1
ATOM 999 N N . ALA A 1 139 ? -0.081 5.722 17.543 1.00 97.44 139 ALA A N 1
ATOM 1000 C CA . ALA A 1 139 ? 0.123 6.495 18.763 1.00 97.44 139 ALA A CA 1
ATOM 1001 C C . ALA A 1 139 ? -1.112 7.321 19.141 1.00 97.44 139 ALA A C 1
ATOM 1003 O O . ALA A 1 139 ? -1.505 7.354 20.306 1.00 97.44 139 ALA A O 1
ATOM 1004 N N . THR A 1 140 ? -1.751 7.964 18.162 1.00 97.06 140 THR A N 1
ATOM 1005 C CA . THR A 1 140 ? -2.946 8.781 18.402 1.00 97.06 140 THR A CA 1
ATOM 1006 C C . THR A 1 140 ? -4.069 7.944 19.005 1.00 97.06 140 THR A C 1
ATOM 1008 O O . THR A 1 140 ? -4.653 8.351 20.009 1.00 97.06 140 THR A O 1
ATOM 1011 N N . VAL A 1 141 ? -4.355 6.767 18.440 1.00 96.50 141 VAL A N 1
ATOM 1012 C CA . VAL A 1 141 ? -5.411 5.900 18.974 1.00 96.50 141 VAL A CA 1
ATOM 1013 C C . VAL A 1 141 ? -4.994 5.315 20.323 1.00 96.50 141 VAL A C 1
ATOM 1015 O O . VAL A 1 141 ? -5.744 5.444 21.292 1.00 96.50 141 VAL A O 1
ATOM 1018 N N . ALA A 1 142 ? -3.791 4.748 20.426 1.00 96.69 142 ALA A N 1
ATOM 1019 C CA . ALA A 1 142 ? -3.307 4.096 21.639 1.00 96.69 142 ALA A CA 1
ATOM 1020 C C . ALA A 1 142 ? -3.322 5.042 22.850 1.00 96.69 142 ALA A C 1
ATOM 1022 O O . ALA A 1 142 ? -3.900 4.701 23.879 1.00 96.69 142 ALA A O 1
ATOM 1023 N N . PHE A 1 143 ? -2.780 6.260 22.729 1.00 97.62 143 PHE A N 1
ATOM 1024 C CA . PHE A 1 143 ? -2.769 7.235 23.830 1.00 97.62 143 PHE A CA 1
ATOM 1025 C C . PHE A 1 143 ? -4.139 7.859 24.126 1.00 97.62 143 PHE A C 1
ATOM 1027 O O . PHE A 1 143 ? -4.317 8.439 25.197 1.00 97.62 143 PHE A O 1
ATOM 1034 N N . SER A 1 144 ? -5.107 7.753 23.210 1.00 95.75 144 SER A N 1
ATOM 1035 C CA . SER A 1 144 ? -6.479 8.222 23.449 1.00 95.75 144 SER A CA 1
ATOM 1036 C C . SER A 1 144 ? -7.354 7.209 24.195 1.00 95.75 144 SER A C 1
ATOM 1038 O O . SER A 1 144 ? -8.322 7.605 24.841 1.00 95.75 144 SER A O 1
ATOM 1040 N N . VAL A 1 145 ? -7.016 5.916 24.118 1.00 94.81 145 VAL A N 1
ATOM 1041 C CA . VAL A 1 145 ? -7.840 4.814 24.641 1.00 94.81 145 VAL A CA 1
ATOM 1042 C C . VAL A 1 145 ? -7.182 4.110 25.830 1.00 94.81 145 VAL A C 1
ATOM 1044 O O . VAL A 1 145 ? -7.862 3.751 26.791 1.00 94.81 145 VAL A O 1
ATOM 1047 N N . LEU A 1 146 ? -5.870 3.880 25.773 1.00 95.31 146 LEU A N 1
ATOM 1048 C CA . LEU A 1 146 ? -5.147 3.056 26.738 1.00 95.31 146 LEU A CA 1
ATOM 1049 C C . LEU A 1 146 ? -4.444 3.902 27.812 1.00 95.31 146 LEU A C 1
ATOM 1051 O O . LEU A 1 146 ? -4.064 5.050 27.568 1.00 95.31 146 LEU A O 1
ATOM 1055 N N . PRO A 1 147 ? -4.178 3.330 29.003 1.00 97.31 147 PRO A N 1
ATOM 1056 C CA . PRO A 1 147 ? -3.297 3.952 29.984 1.00 97.31 147 PRO A CA 1
ATOM 1057 C C . PRO A 1 147 ? -1.896 4.184 29.410 1.00 97.31 147 PRO A C 1
ATOM 1059 O O . PRO A 1 147 ? -1.365 3.330 28.700 1.00 97.31 147 PRO A O 1
ATOM 1062 N N . PHE A 1 148 ? -1.259 5.294 29.793 1.00 96.88 148 PHE A N 1
ATOM 1063 C CA . PHE A 1 148 ? 0.013 5.755 29.219 1.00 96.88 148 PHE A CA 1
ATOM 1064 C C . PHE A 1 148 ? 1.094 4.668 29.101 1.00 96.88 148 PHE A C 1
ATOM 1066 O O . PHE A 1 148 ? 1.718 4.542 28.053 1.00 96.88 148 PHE A O 1
ATOM 1073 N N . ALA A 1 149 ? 1.311 3.867 30.150 1.00 96.69 149 ALA A N 1
ATOM 1074 C CA . ALA A 1 149 ? 2.349 2.833 30.144 1.00 96.69 149 ALA A CA 1
ATOM 1075 C C . ALA A 1 149 ? 2.068 1.708 29.131 1.00 96.69 149 ALA A C 1
ATOM 1077 O O . ALA A 1 149 ? 2.994 1.230 28.479 1.00 96.69 149 ALA A O 1
ATOM 1078 N N . VAL A 1 150 ? 0.799 1.314 28.982 1.00 95.44 150 VAL A N 1
ATOM 1079 C CA . VAL A 1 150 ? 0.378 0.286 28.018 1.00 95.44 150 VAL A CA 1
ATOM 1080 C C . VAL A 1 150 ? 0.456 0.852 26.603 1.00 95.44 150 VAL A C 1
ATOM 1082 O O . VAL A 1 150 ? 1.070 0.236 25.742 1.00 95.44 150 VAL A O 1
ATOM 1085 N N . ALA A 1 151 ? -0.064 2.067 26.394 1.00 96.06 151 ALA A N 1
ATOM 1086 C CA . ALA A 1 151 ? 0.013 2.763 25.111 1.00 96.06 151 ALA A CA 1
ATOM 1087 C C . ALA A 1 151 ? 1.464 2.914 24.628 1.00 96.06 151 ALA A C 1
ATOM 1089 O O . ALA A 1 151 ? 1.776 2.593 23.488 1.00 96.06 151 ALA A O 1
ATOM 1090 N N . ALA A 1 152 ? 2.373 3.356 25.503 1.00 96.94 152 ALA A N 1
ATOM 1091 C CA . ALA A 1 152 ? 3.778 3.540 25.152 1.00 96.94 152 ALA A CA 1
ATOM 1092 C C . ALA A 1 152 ? 4.467 2.221 24.763 1.00 96.94 152 ALA A C 1
ATOM 1094 O O . ALA A 1 152 ? 5.265 2.206 23.824 1.00 96.94 152 ALA A O 1
ATOM 1095 N N . ALA A 1 153 ? 4.163 1.125 25.465 1.00 94.88 153 ALA A N 1
ATOM 1096 C CA . ALA A 1 153 ? 4.702 -0.192 25.147 1.00 94.88 153 ALA A CA 1
ATOM 1097 C C . ALA A 1 153 ? 4.161 -0.722 23.808 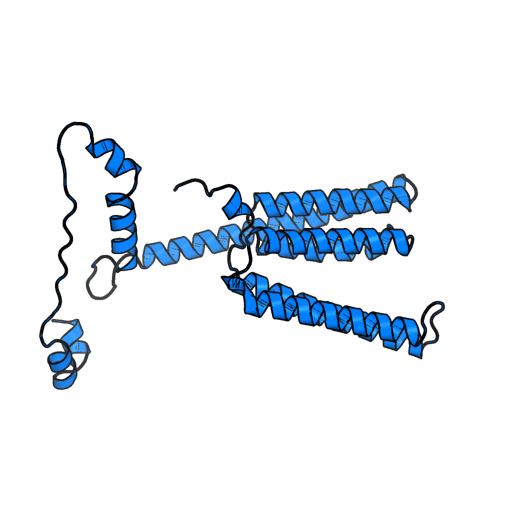1.00 94.88 153 ALA A C 1
ATOM 1099 O O . ALA A 1 153 ? 4.956 -1.123 22.957 1.00 94.88 153 ALA A O 1
ATOM 1100 N N . ASP A 1 154 ? 2.842 -0.662 23.596 1.00 93.31 154 ASP A N 1
ATOM 1101 C CA . ASP A 1 154 ? 2.196 -1.122 22.360 1.00 93.31 154 ASP A CA 1
ATOM 1102 C C . ASP A 1 154 ? 2.714 -0.342 21.146 1.00 93.31 154 ASP A C 1
ATOM 1104 O O . ASP A 1 154 ? 3.188 -0.944 20.179 1.00 93.31 154 ASP A O 1
ATOM 1108 N N . VAL A 1 155 ? 2.749 0.991 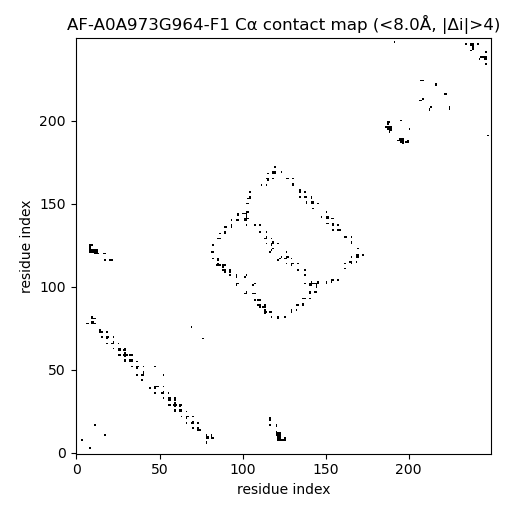21.235 1.00 95.94 155 VAL A N 1
ATOM 1109 C CA . VAL A 1 155 ? 3.252 1.861 20.161 1.00 95.94 155 VAL A CA 1
ATOM 1110 C C . VAL A 1 155 ? 4.714 1.567 19.844 1.00 95.94 155 VAL A C 1
ATOM 1112 O O . VAL A 1 155 ? 5.100 1.530 18.674 1.00 95.94 155 VAL A O 1
ATOM 1115 N N . ALA A 1 156 ? 5.553 1.324 20.857 1.00 96.25 156 ALA A N 1
ATOM 1116 C CA . ALA A 1 156 ? 6.953 0.972 20.636 1.00 96.25 156 ALA A CA 1
ATOM 1117 C C . ALA A 1 156 ? 7.094 -0.358 19.877 1.00 96.25 156 ALA A C 1
ATOM 1119 O O . ALA A 1 156 ? 7.885 -0.448 18.932 1.00 96.25 156 ALA A O 1
ATOM 1120 N N . VAL A 1 157 ? 6.304 -1.373 20.247 1.00 95.12 157 VAL A N 1
ATOM 1121 C CA . VAL A 1 157 ? 6.303 -2.687 19.588 1.00 95.12 157 VAL A CA 1
ATOM 1122 C C . VAL A 1 157 ? 5.814 -2.578 18.143 1.00 95.12 157 VAL A C 1
ATOM 1124 O O . VAL A 1 157 ? 6.485 -3.072 17.234 1.00 95.12 157 VAL A O 1
ATOM 1127 N N . ILE A 1 158 ? 4.691 -1.898 17.907 1.00 94.56 158 ILE A N 1
ATOM 1128 C CA . ILE A 1 158 ? 4.106 -1.731 16.568 1.00 94.56 158 ILE A CA 1
ATOM 1129 C C . ILE A 1 158 ? 5.042 -0.915 15.677 1.00 94.56 158 ILE A C 1
ATOM 1131 O O . ILE A 1 158 ? 5.323 -1.315 14.546 1.00 94.56 158 ILE A O 1
ATOM 1135 N N . THR A 1 159 ? 5.609 0.176 16.196 1.00 97.25 159 THR A N 1
ATOM 1136 C CA . THR A 1 159 ? 6.594 0.992 15.472 1.00 97.25 159 THR A CA 1
ATOM 1137 C C . THR A 1 159 ? 7.800 0.158 15.050 1.00 97.25 159 THR A C 1
ATOM 1139 O O . THR A 1 159 ? 8.203 0.212 13.884 1.00 97.25 159 THR A O 1
ATOM 1142 N N . ALA A 1 160 ? 8.359 -0.646 15.961 1.00 96.69 160 ALA A N 1
ATOM 1143 C CA . ALA A 1 160 ? 9.492 -1.518 15.663 1.00 96.69 160 ALA A CA 1
ATOM 1144 C C . ALA A 1 160 ? 9.137 -2.587 14.614 1.00 96.69 160 ALA A C 1
ATOM 1146 O O . ALA A 1 160 ? 9.903 -2.800 13.671 1.00 96.69 160 ALA A O 1
ATOM 1147 N N . ALA A 1 161 ? 7.960 -3.212 14.725 1.00 95.56 161 ALA A N 1
ATOM 1148 C CA . ALA A 1 161 ? 7.483 -4.212 13.772 1.00 95.56 161 ALA A CA 1
ATOM 1149 C C . ALA A 1 161 ? 7.273 -3.617 12.369 1.00 95.56 161 ALA A C 1
ATOM 1151 O O . ALA A 1 161 ? 7.777 -4.155 11.380 1.00 95.56 161 ALA A O 1
ATOM 1152 N N . LEU A 1 162 ? 6.596 -2.468 12.271 1.00 96.06 162 LEU A N 1
ATOM 1153 C CA . LEU A 1 162 ? 6.379 -1.767 11.005 1.00 96.06 162 LEU A CA 1
ATOM 1154 C C . LEU A 1 162 ? 7.692 -1.249 10.408 1.00 96.06 162 LEU A C 1
ATOM 1156 O O . LEU A 1 162 ? 7.854 -1.269 9.186 1.00 96.06 162 LEU A O 1
ATOM 1160 N N . PHE A 1 163 ? 8.644 -0.815 11.239 1.00 97.25 163 PHE A N 1
ATOM 1161 C CA . PHE A 1 163 ? 9.972 -0.403 10.786 1.00 97.25 163 PHE A CA 1
ATOM 1162 C C . PHE A 1 163 ? 10.760 -1.580 10.204 1.00 97.25 163 PHE A C 1
ATOM 1164 O O . PHE A 1 163 ? 11.317 -1.461 9.110 1.00 97.25 163 PHE A O 1
ATOM 1171 N N . MET A 1 164 ? 10.782 -2.722 10.899 1.00 97.19 164 MET A N 1
ATOM 1172 C CA . MET A 1 164 ? 11.423 -3.946 10.415 1.00 97.19 164 MET A CA 1
ATOM 1173 C C . MET A 1 164 ? 10.811 -4.382 9.080 1.00 97.19 164 MET A C 1
ATOM 1175 O O . MET A 1 164 ? 11.535 -4.592 8.108 1.00 97.19 164 MET A O 1
ATOM 1179 N N . LEU A 1 165 ? 9.481 -4.433 9.005 1.00 96.12 165 LEU A N 1
ATOM 1180 C CA . LEU A 1 165 ? 8.734 -4.777 7.797 1.00 96.12 165 LEU A CA 1
ATOM 1181 C C . LEU A 1 165 ? 9.063 -3.84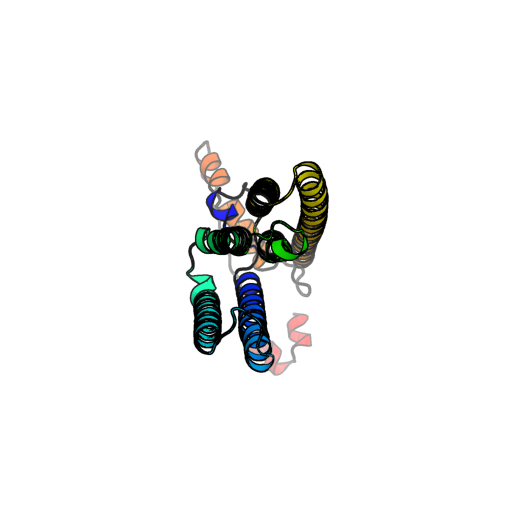7 6.623 1.00 96.12 165 LEU A C 1
ATOM 1183 O O . LEU A 1 165 ? 9.425 -4.310 5.542 1.00 96.12 165 LEU A O 1
ATOM 1187 N N . THR A 1 166 ? 8.984 -2.534 6.848 1.00 96.44 166 THR A N 1
ATOM 1188 C CA . THR A 1 166 ? 9.298 -1.508 5.842 1.00 96.44 166 THR A CA 1
ATOM 1189 C C . THR A 1 166 ? 10.743 -1.642 5.368 1.00 96.44 166 THR A C 1
ATOM 1191 O O . THR A 1 166 ? 11.012 -1.606 4.168 1.00 96.44 166 T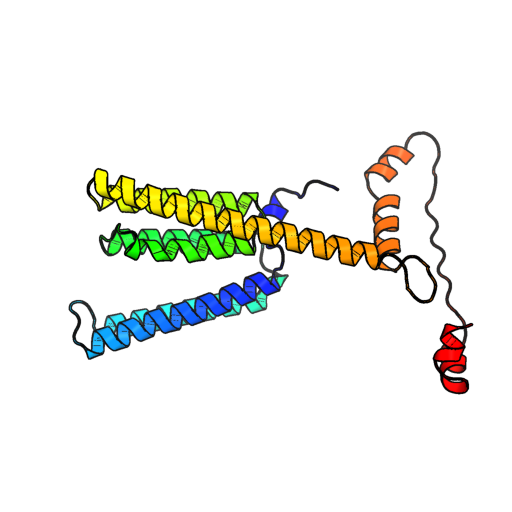HR A O 1
ATOM 1194 N N . SER A 1 167 ? 11.682 -1.861 6.291 1.00 96.12 167 SER A N 1
ATOM 1195 C CA . SER A 1 167 ? 13.105 -2.026 5.979 1.00 96.12 167 SER A CA 1
ATOM 1196 C C . SER A 1 167 ? 13.365 -3.262 5.120 1.00 96.12 167 SER A C 1
ATOM 1198 O O . SER A 1 167 ? 14.088 -3.171 4.125 1.00 96.12 167 SER A O 1
ATOM 1200 N N . VAL A 1 168 ? 12.747 -4.398 5.455 1.00 96.81 168 VAL A N 1
ATOM 1201 C CA . VAL A 1 168 ? 12.850 -5.638 4.673 1.00 96.81 168 VAL A CA 1
ATOM 1202 C C . VAL A 1 168 ? 12.269 -5.437 3.276 1.00 96.81 168 VAL A C 1
ATOM 1204 O O . VAL A 1 168 ? 12.969 -5.671 2.293 1.00 96.81 168 VAL A O 1
ATOM 1207 N N . LEU A 1 169 ? 11.032 -4.942 3.164 1.00 95.81 169 LEU A N 1
ATOM 1208 C CA . LEU A 1 169 ? 10.359 -4.773 1.872 1.00 95.81 169 LEU A CA 1
ATOM 1209 C C . LEU A 1 169 ? 11.079 -3.775 0.964 1.00 95.81 169 LEU A C 1
ATOM 1211 O O . LEU A 1 169 ? 11.238 -4.029 -0.229 1.00 95.81 169 LEU A O 1
ATOM 1215 N N . LEU A 1 170 ? 11.576 -2.668 1.520 1.00 94.31 170 LEU A N 1
ATOM 1216 C CA . LEU A 1 170 ? 12.380 -1.725 0.752 1.00 94.31 170 LEU A CA 1
ATOM 1217 C C . LEU A 1 170 ? 13.707 -2.348 0.315 1.00 94.31 170 LEU A C 1
ATOM 1219 O O . LEU A 1 170 ? 14.136 -2.099 -0.806 1.00 94.31 170 LEU A O 1
ATOM 1223 N N . THR A 1 171 ? 14.365 -3.148 1.154 1.00 94.25 171 THR A N 1
ATOM 1224 C CA . THR A 1 171 ? 15.625 -3.816 0.784 1.00 94.25 171 THR A CA 1
ATOM 1225 C C . THR A 1 171 ? 15.406 -4.833 -0.333 1.00 94.25 171 THR A C 1
ATOM 1227 O O . THR A 1 171 ? 16.148 -4.824 -1.314 1.00 94.25 171 THR A O 1
ATOM 1230 N N . VAL A 1 172 ? 14.354 -5.649 -0.228 1.00 93.12 172 VAL A N 1
ATOM 1231 C CA . VAL A 1 172 ? 13.961 -6.609 -1.268 1.00 93.12 172 VAL A CA 1
ATOM 1232 C C . VAL A 1 172 ? 13.633 -5.887 -2.572 1.00 93.12 172 VAL A C 1
ATOM 1234 O O . VAL A 1 172 ? 14.165 -6.264 -3.611 1.00 93.12 172 VAL A O 1
ATOM 1237 N N . GLY A 1 173 ? 12.845 -4.808 -2.520 1.00 89.00 173 GLY A N 1
ATOM 1238 C CA . GLY A 1 173 ? 12.516 -4.012 -3.703 1.00 89.00 173 GLY A CA 1
ATOM 1239 C C . GLY A 1 173 ? 13.760 -3.437 -4.386 1.00 89.00 173 GLY A C 1
ATOM 1240 O O . GLY A 1 173 ? 13.937 -3.614 -5.584 1.00 89.00 173 GLY A O 1
ATOM 1241 N N . HIS A 1 174 ? 14.689 -2.841 -3.626 1.00 89.75 174 HIS A N 1
ATOM 1242 C CA . HIS A 1 174 ? 15.948 -2.352 -4.205 1.00 89.75 174 HIS A CA 1
ATOM 1243 C C . HIS A 1 174 ? 16.804 -3.482 -4.793 1.00 89.75 174 HIS A C 1
ATOM 1245 O O . HIS A 1 174 ? 17.517 -3.260 -5.768 1.00 89.75 174 HIS A O 1
ATOM 1251 N N . HIS A 1 175 ? 16.783 -4.678 -4.201 1.00 90.38 175 HIS A N 1
ATOM 1252 C CA . HIS A 1 175 ? 17.518 -5.817 -4.742 1.00 90.38 175 HIS A CA 1
ATOM 1253 C C . HIS A 1 175 ? 16.914 -6.296 -6.067 1.00 90.38 175 HIS A C 1
ATOM 1255 O O . HIS A 1 175 ? 17.656 -6.520 -7.020 1.00 90.38 175 HIS A O 1
ATOM 1261 N N . GLN A 1 176 ? 15.584 -6.377 -6.150 1.00 88.62 176 GLN A N 1
ATOM 1262 C CA . GLN A 1 176 ? 14.867 -6.714 -7.382 1.00 88.62 176 GLN A CA 1
ATOM 1263 C C . GLN A 1 176 ? 15.128 -5.694 -8.493 1.00 88.62 176 GLN A C 1
ATOM 1265 O O . GLN A 1 176 ? 15.437 -6.097 -9.614 1.00 88.62 176 GLN A O 1
ATOM 1270 N N . ASP A 1 177 ? 15.080 -4.397 -8.175 1.00 84.88 177 ASP A N 1
ATOM 1271 C CA . ASP A 1 177 ? 15.388 -3.327 -9.131 1.00 84.88 177 ASP A CA 1
ATOM 1272 C C . ASP A 1 177 ? 16.817 -3.503 -9.685 1.00 84.88 177 ASP A C 1
ATOM 1274 O O . ASP A 1 177 ? 17.026 -3.513 -10.896 1.00 84.88 177 ASP A O 1
ATOM 1278 N N . ARG A 1 178 ? 17.803 -3.767 -8.812 1.00 87.00 178 ARG A N 1
ATOM 1279 C CA . ARG A 1 178 ? 19.203 -3.982 -9.225 1.00 87.00 178 ARG A CA 1
ATOM 1280 C C . ARG A 1 178 ? 19.409 -5.234 -10.072 1.00 87.00 178 ARG A C 1
ATOM 1282 O O . ARG A 1 178 ? 20.187 -5.185 -11.017 1.00 87.00 178 ARG A O 1
ATOM 1289 N N . LEU A 1 179 ? 18.763 -6.348 -9.732 1.00 87.94 179 LEU A N 1
ATOM 1290 C CA . LEU A 1 179 ? 18.847 -7.574 -10.532 1.00 87.94 179 LEU A CA 1
ATOM 1291 C C . LEU A 1 179 ? 18.211 -7.374 -11.907 1.00 87.94 179 LEU A C 1
ATOM 1293 O O . LEU A 1 179 ? 18.757 -7.829 -12.908 1.00 87.94 179 LEU A O 1
ATOM 1297 N N . THR A 1 180 ? 17.087 -6.658 -11.955 1.00 84.94 180 THR A N 1
ATOM 1298 C CA . THR A 1 180 ? 16.421 -6.307 -13.211 1.00 84.94 180 THR A CA 1
ATOM 1299 C C . THR A 1 180 ? 17.346 -5.462 -14.078 1.00 84.94 180 THR A C 1
ATOM 1301 O O . THR A 1 180 ? 17.524 -5.794 -15.246 1.00 84.94 180 THR A O 1
ATOM 1304 N N . ASP A 1 181 ? 18.001 -4.450 -13.500 1.00 82.25 181 ASP A N 1
ATOM 1305 C CA . ASP A 1 181 ? 18.988 -3.611 -14.190 1.00 82.25 181 ASP A CA 1
ATOM 1306 C C . ASP A 1 181 ? 20.205 -4.418 -14.680 1.00 82.25 181 ASP A C 1
ATOM 1308 O O . ASP A 1 181 ? 20.653 -4.226 -15.808 1.00 82.25 181 ASP A O 1
ATOM 1312 N N . GLN A 1 182 ? 20.711 -5.367 -13.888 1.00 83.44 182 GLN A N 1
ATOM 1313 C CA . GLN A 1 182 ? 21.836 -6.227 -14.280 1.00 83.44 182 GLN A CA 1
ATOM 1314 C C . GLN A 1 182 ? 21.484 -7.194 -15.413 1.00 83.44 182 GLN A C 1
ATOM 1316 O O . GLN A 1 182 ? 22.267 -7.352 -16.346 1.00 83.44 182 GLN A O 1
ATOM 1321 N N . LEU A 1 183 ? 20.310 -7.831 -15.362 1.00 83.50 183 LEU A N 1
ATOM 1322 C CA . LEU A 1 183 ? 19.820 -8.674 -16.459 1.00 83.50 183 LEU A CA 1
ATOM 1323 C C . LEU A 1 183 ? 19.663 -7.855 -17.740 1.00 83.50 183 LEU A C 1
ATOM 1325 O O . LEU A 1 183 ? 20.029 -8.295 -18.827 1.00 83.50 183 LEU A O 1
ATOM 1329 N N . ALA A 1 184 ? 19.166 -6.634 -17.586 1.00 78.25 184 ALA A N 1
ATOM 1330 C CA . ALA A 1 184 ? 19.097 -5.644 -18.637 1.00 78.25 184 ALA A CA 1
ATOM 1331 C C . ALA A 1 184 ? 20.487 -5.332 -19.233 1.00 78.25 184 ALA A C 1
ATOM 1333 O O . ALA A 1 184 ? 20.635 -5.327 -20.455 1.00 78.25 184 ALA A O 1
ATOM 1334 N N . GLU A 1 185 ? 21.496 -5.060 -18.404 1.00 75.25 185 GLU A N 1
ATOM 1335 C CA . GLU A 1 185 ? 22.873 -4.790 -18.847 1.00 75.25 185 GLU A CA 1
ATOM 1336 C C . GLU A 1 185 ? 23.520 -6.001 -19.535 1.00 75.25 185 GLU A C 1
ATOM 1338 O O . GLU A 1 185 ? 24.186 -5.838 -20.556 1.00 75.25 185 GLU A O 1
ATOM 1343 N N . LEU A 1 186 ? 23.299 -7.219 -19.036 1.00 76.44 186 LEU A N 1
ATOM 1344 C CA . LEU A 1 186 ? 23.792 -8.445 -19.677 1.00 76.44 186 LEU A CA 1
ATOM 1345 C C . LEU A 1 186 ? 23.132 -8.691 -21.043 1.00 76.44 186 LEU A C 1
ATOM 1347 O O . LEU A 1 186 ? 23.775 -9.221 -21.941 1.00 76.44 186 LEU A O 1
ATOM 1351 N N . ALA A 1 187 ? 21.892 -8.236 -21.232 1.00 78.81 187 ALA A N 1
ATOM 1352 C CA . ALA A 1 187 ? 21.181 -8.247 -22.513 1.00 78.81 187 ALA A CA 1
ATOM 1353 C C . ALA A 1 187 ? 21.465 -7.000 -23.387 1.00 78.81 187 ALA A C 1
ATOM 1355 O O . ALA A 1 187 ? 20.645 -6.606 -24.222 1.00 78.81 187 ALA A O 1
ATOM 1356 N N . SER A 1 188 ? 22.598 -6.320 -23.177 1.00 79.56 188 SER A N 1
ATOM 1357 C CA . SER A 1 188 ? 22.983 -5.125 -23.947 1.00 79.56 188 SER A CA 1
ATOM 1358 C C . SER A 1 188 ? 23.443 -5.428 -25.373 1.00 79.56 188 SER A C 1
ATOM 1360 O O . SER A 1 188 ? 23.332 -4.549 -26.228 1.00 79.56 188 SER A O 1
ATOM 1362 N N . ALA A 1 189 ? 23.891 -6.655 -25.647 1.00 82.94 189 ALA A N 1
ATOM 1363 C CA . ALA A 1 189 ? 24.273 -7.120 -26.975 1.00 82.94 189 ALA A CA 1
ATOM 1364 C C . ALA A 1 189 ? 23.418 -8.317 -27.408 1.00 82.94 189 ALA A C 1
ATOM 1366 O O . ALA A 1 189 ? 23.061 -9.169 -26.594 1.00 82.94 189 ALA A O 1
ATOM 1367 N N . ASP A 1 190 ? 23.077 -8.354 -28.691 1.00 85.69 190 ASP A N 1
ATOM 1368 C CA . ASP A 1 190 ? 22.443 -9.497 -29.325 1.00 85.69 190 ASP A CA 1
ATOM 1369 C C . ASP A 1 190 ? 23.432 -10.670 -29.362 1.00 85.69 190 ASP A C 1
ATOM 1371 O O . ASP A 1 190 ? 24.594 -10.506 -29.732 1.00 85.69 190 ASP A O 1
ATOM 1375 N N . ALA A 1 191 ? 22.991 -11.849 -28.925 1.00 79.44 191 ALA A N 1
ATOM 1376 C CA . ALA A 1 191 ? 23.884 -12.989 -28.726 1.00 79.44 191 ALA A CA 1
ATOM 1377 C C . ALA A 1 191 ? 24.409 -13.582 -30.043 1.00 79.44 191 ALA A C 1
ATOM 1379 O O . ALA A 1 191 ? 25.480 -14.185 -30.040 1.00 79.44 191 ALA A O 1
ATOM 1380 N N . LEU A 1 192 ? 23.667 -13.412 -31.143 1.00 82.62 192 LEU A N 1
ATOM 1381 C CA . LEU A 1 192 ? 24.038 -13.936 -32.454 1.00 82.62 192 LEU A CA 1
ATOM 1382 C C . LEU A 1 192 ? 25.031 -13.007 -33.160 1.00 82.62 192 LEU A C 1
ATOM 1384 O O . LEU A 1 192 ? 26.055 -13.448 -33.670 1.00 82.62 192 LEU A O 1
ATOM 1388 N N . THR A 1 193 ? 24.743 -11.707 -33.151 1.00 84.75 193 THR A N 1
ATOM 1389 C CA . THR A 1 193 ? 25.506 -10.711 -33.917 1.00 84.75 193 THR A CA 1
ATOM 1390 C C . THR A 1 193 ? 26.563 -9.976 -33.088 1.00 84.75 193 THR A C 1
ATOM 1392 O O . THR A 1 193 ? 27.444 -9.322 -33.644 1.00 84.75 193 THR A O 1
ATOM 1395 N N . GLY A 1 194 ? 26.475 -10.021 -31.754 1.00 82.38 194 GLY A N 1
ATOM 1396 C CA . GLY A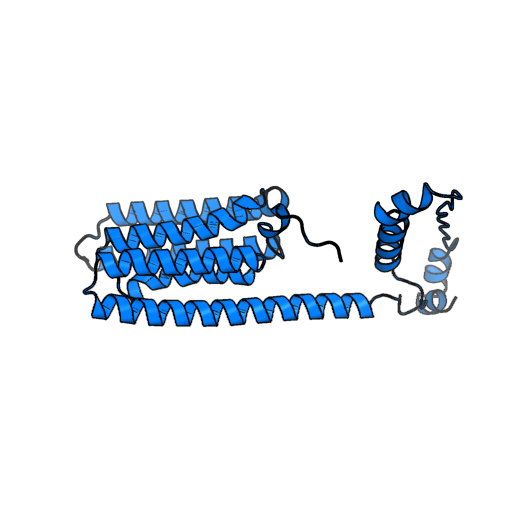 1 194 ? 27.301 -9.222 -30.840 1.00 82.38 194 GLY A CA 1
ATOM 1397 C C . GLY A 1 194 ? 27.019 -7.715 -30.898 1.00 82.38 194 GLY A C 1
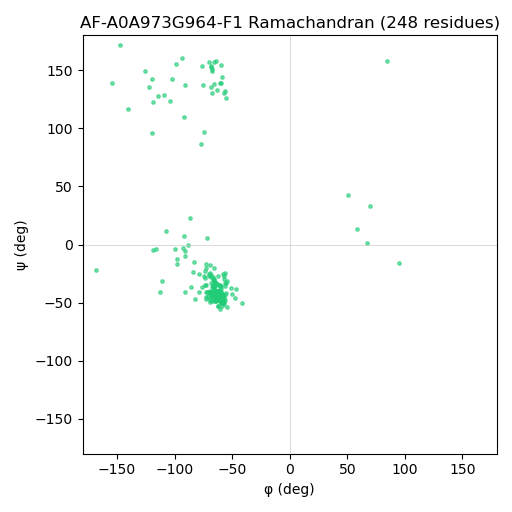ATOM 1398 O O . GLY A 1 194 ? 27.677 -6.934 -30.204 1.00 82.38 194 GLY A O 1
ATOM 1399 N N . LEU A 1 195 ? 26.057 -7.284 -31.721 1.00 86.88 195 LEU A N 1
ATOM 1400 C CA . LEU A 1 195 ? 25.690 -5.884 -31.889 1.00 86.88 195 LEU A CA 1
ATOM 1401 C C . LEU A 1 195 ? 24.855 -5.398 -30.707 1.00 86.88 195 LEU A C 1
ATOM 1403 O O . LEU A 1 195 ? 24.155 -6.171 -30.058 1.00 86.88 195 LEU A O 1
ATOM 1407 N N . ALA A 1 196 ? 24.896 -4.092 -30.440 1.00 84.69 196 ALA A N 1
ATOM 1408 C CA . ALA A 1 196 ? 24.054 -3.487 -29.416 1.00 84.69 196 ALA A CA 1
ATOM 1409 C C . ALA A 1 196 ? 22.574 -3.789 -29.690 1.00 84.69 196 ALA A C 1
ATOM 1411 O O . ALA A 1 196 ? 22.082 -3.591 -30.804 1.00 84.69 196 ALA A O 1
ATOM 1412 N N . THR A 1 197 ? 21.846 -4.227 -28.665 1.00 85.69 197 THR A N 1
ATOM 1413 C CA . THR A 1 197 ? 20.408 -4.448 -28.799 1.00 85.69 197 THR A CA 1
ATOM 1414 C C . THR A 1 197 ? 19.695 -3.130 -29.073 1.00 85.69 197 THR A C 1
ATOM 1416 O O . THR A 1 197 ? 20.166 -2.043 -28.722 1.00 85.69 197 THR A O 1
ATOM 1419 N N . ARG A 1 198 ? 18.493 -3.214 -29.653 1.00 83.06 198 ARG A N 1
ATOM 1420 C CA . ARG A 1 198 ? 17.624 -2.049 -29.884 1.00 83.06 198 ARG A CA 1
ATOM 1421 C C . ARG A 1 198 ? 17.503 -1.149 -28.648 1.00 83.06 198 ARG A C 1
ATOM 1423 O O . ARG A 1 198 ? 17.498 0.071 -28.768 1.00 83.06 198 ARG A O 1
ATOM 1430 N N . ARG A 1 199 ? 17.445 -1.747 -27.457 1.00 79.19 199 ARG A N 1
ATOM 1431 C CA . ARG A 1 199 ? 17.338 -1.027 -26.186 1.00 79.19 199 ARG A CA 1
ATOM 1432 C C . ARG A 1 199 ? 18.578 -0.186 -25.880 1.00 79.19 199 ARG A C 1
ATOM 1434 O O . ARG A 1 199 ? 18.451 0.929 -25.378 1.00 79.19 199 ARG A O 1
ATOM 1441 N N . GLU A 1 200 ? 19.768 -0.687 -26.203 1.00 84.50 200 GLU A N 1
ATOM 1442 C CA . GLU A 1 200 ? 20.995 0.098 -26.069 1.00 84.50 200 GLU A CA 1
ATOM 1443 C C . GLU A 1 200 ? 21.119 1.192 -27.125 1.00 84.50 200 GLU A C 1
ATOM 1445 O O . GLU A 1 200 ? 21.556 2.299 -26.803 1.00 84.50 200 GLU A O 1
ATOM 1450 N N . LEU A 1 201 ? 20.650 0.944 -28.351 1.00 85.25 201 LEU A N 1
ATOM 1451 C CA . LEU A 1 201 ? 20.521 1.998 -29.357 1.00 85.25 201 LEU A CA 1
ATOM 1452 C C . LEU A 1 201 ? 19.599 3.126 -28.861 1.00 85.25 201 LEU A C 1
ATOM 1454 O O . LEU A 1 201 ? 19.964 4.298 -28.944 1.00 85.25 201 LEU A O 1
ATOM 1458 N N . GLU A 1 202 ? 18.437 2.791 -28.290 1.00 84.62 202 GLU A N 1
ATOM 1459 C CA . GLU A 1 202 ? 17.489 3.761 -27.722 1.00 84.62 202 GLU A CA 1
ATOM 1460 C C . GLU A 1 202 ? 18.103 4.541 -26.546 1.00 84.62 202 GLU A C 1
ATOM 1462 O O . GLU A 1 202 ? 17.969 5.769 -26.474 1.00 84.62 202 GLU A O 1
ATOM 1467 N N . ARG A 1 203 ? 18.849 3.868 -25.657 1.00 83.62 203 ARG A N 1
ATOM 1468 C CA . ARG A 1 203 ? 19.567 4.530 -24.556 1.00 83.62 203 ARG A CA 1
ATOM 1469 C C . ARG A 1 203 ? 20.642 5.484 -25.079 1.00 83.62 203 ARG A C 1
ATOM 1471 O O . ARG A 1 203 ? 20.718 6.628 -24.622 1.00 83.62 203 ARG A O 1
ATOM 1478 N N . ALA A 1 204 ? 21.456 5.044 -26.038 1.00 83.69 204 ALA A N 1
ATOM 1479 C CA . ALA A 1 204 ? 22.497 5.858 -26.659 1.00 83.69 204 ALA A CA 1
ATOM 1480 C C . ALA A 1 204 ? 21.904 7.074 -27.390 1.00 83.69 204 ALA A C 1
ATOM 1482 O O . ALA A 1 204 ? 22.402 8.191 -27.227 1.00 83.69 204 ALA A O 1
ATOM 1483 N N . ALA A 1 205 ? 20.795 6.890 -28.112 1.00 83.38 205 ALA A N 1
ATOM 1484 C CA . ALA A 1 205 ? 20.063 7.967 -28.771 1.00 83.38 205 ALA A CA 1
ATOM 1485 C C . ALA A 1 205 ? 19.515 8.986 -27.758 1.00 83.38 205 ALA A C 1
ATOM 1487 O O . ALA A 1 205 ? 19.721 10.189 -27.923 1.00 83.38 205 ALA A O 1
ATOM 1488 N N . GLY A 1 206 ? 18.899 8.530 -26.662 1.00 83.19 206 GLY A N 1
ATOM 1489 C CA . GLY A 1 206 ? 18.411 9.406 -25.592 1.00 83.19 206 GLY A CA 1
ATOM 1490 C C . GLY A 1 206 ? 19.520 10.242 -24.938 1.00 83.19 206 GLY A C 1
ATOM 1491 O O . GLY A 1 206 ? 19.316 11.414 -24.615 1.00 83.19 206 GLY A O 1
ATOM 1492 N N . VAL A 1 207 ? 20.725 9.680 -24.794 1.00 81.81 207 VAL A N 1
ATOM 1493 C CA . VAL A 1 207 ? 21.908 10.422 -24.328 1.00 81.81 207 VAL A CA 1
ATOM 1494 C C . VAL A 1 207 ? 22.378 11.433 -25.378 1.00 81.81 207 VAL A C 1
ATOM 1496 O O . VAL A 1 207 ? 22.593 12.599 -25.041 1.00 81.81 207 VAL A O 1
ATOM 1499 N N . ALA A 1 208 ? 22.507 11.020 -26.641 1.00 77.50 208 ALA A N 1
ATOM 1500 C CA . ALA A 1 208 ? 23.015 11.850 -27.737 1.00 77.50 208 ALA A CA 1
ATOM 1501 C C . ALA A 1 208 ? 22.090 13.028 -28.107 1.00 77.50 208 ALA A C 1
ATOM 1503 O O . ALA A 1 208 ? 22.566 14.068 -28.579 1.00 77.50 208 ALA A O 1
ATOM 1504 N N . LEU A 1 209 ? 20.784 12.872 -27.873 1.00 77.75 209 LEU A N 1
ATOM 1505 C CA . LEU A 1 209 ? 19.738 13.871 -28.123 1.00 77.75 209 LEU A CA 1
ATOM 1506 C C . LEU A 1 209 ? 19.321 14.637 -26.852 1.00 77.75 209 LEU A C 1
ATOM 1508 O O . LEU A 1 209 ? 18.512 15.561 -26.916 1.00 77.75 209 LEU A O 1
ATOM 1512 N N . GLY A 1 210 ? 19.869 14.281 -25.685 1.00 72.44 210 GLY A N 1
ATOM 1513 C CA . GLY A 1 210 ? 19.445 14.827 -24.398 1.00 72.44 210 GLY A CA 1
ATOM 1514 C C . GLY A 1 210 ? 19.784 16.319 -24.194 1.00 72.44 210 GLY A C 1
ATOM 1515 O O . GLY A 1 210 ? 20.803 16.809 -24.695 1.00 72.44 210 GLY A O 1
ATOM 1516 N N . PRO A 1 211 ? 19.023 17.053 -23.350 1.00 61.91 211 PRO A N 1
ATOM 1517 C CA . PRO A 1 211 ? 19.147 18.511 -23.180 1.00 61.91 211 PRO A CA 1
ATOM 1518 C C . PRO A 1 211 ? 20.541 18.996 -22.758 1.00 61.91 211 PRO A C 1
ATOM 1520 O O . PRO A 1 211 ? 20.922 20.131 -23.031 1.00 61.91 211 PRO A O 1
ATOM 1523 N N . ARG A 1 212 ? 21.313 18.145 -22.066 1.00 59.53 212 ARG A N 1
ATOM 1524 C CA . ARG A 1 212 ? 22.679 18.454 -21.608 1.00 59.53 212 ARG A CA 1
ATOM 1525 C C . ARG A 1 212 ? 23.701 18.451 -22.744 1.00 59.53 212 ARG A C 1
ATOM 1527 O O . ARG A 1 212 ? 24.630 19.252 -22.708 1.00 59.53 212 ARG A O 1
ATOM 1534 N N . VAL A 1 213 ? 23.528 17.572 -23.730 1.00 59.19 213 VAL A N 1
ATOM 1535 C CA . VAL A 1 213 ? 24.383 17.501 -24.924 1.00 59.19 213 VAL A CA 1
ATOM 1536 C C . VAL A 1 213 ? 23.982 18.606 -25.898 1.00 59.19 213 VAL A C 1
ATOM 1538 O O . VAL A 1 213 ? 24.846 19.320 -26.399 1.00 59.19 213 VAL A O 1
ATOM 1541 N N . VAL A 1 214 ? 22.675 18.844 -26.055 1.00 57.28 214 VAL A N 1
ATOM 1542 C CA . VAL A 1 214 ? 22.136 19.950 -26.863 1.00 57.28 214 VAL A CA 1
ATOM 1543 C C . VAL A 1 214 ? 22.603 21.317 -26.338 1.00 57.28 214 VAL A C 1
ATOM 1545 O O . VAL A 1 214 ? 23.102 22.121 -27.113 1.00 57.28 214 VAL A O 1
ATOM 1548 N N . ARG A 1 215 ? 22.571 21.565 -25.017 1.00 55.78 215 ARG A N 1
ATOM 1549 C CA . ARG A 1 215 ? 23.062 22.831 -24.425 1.00 55.78 215 ARG A CA 1
ATOM 1550 C C . ARG A 1 215 ? 24.581 23.026 -24.492 1.00 55.78 215 ARG A C 1
ATOM 1552 O O . ARG A 1 215 ? 25.040 24.160 -24.426 1.00 55.78 215 ARG A O 1
ATOM 1559 N N . ARG A 1 216 ? 25.376 21.951 -24.577 1.00 54.94 216 ARG A N 1
ATOM 1560 C CA . ARG A 1 216 ? 26.839 22.045 -24.768 1.00 54.94 216 ARG A CA 1
ATOM 1561 C C . ARG A 1 216 ? 27.225 22.329 -26.222 1.00 54.94 216 ARG A C 1
ATOM 1563 O O . ARG A 1 216 ? 28.289 22.897 -26.440 1.00 54.94 216 ARG A O 1
ATOM 1570 N N . ARG A 1 217 ? 26.378 21.952 -27.186 1.00 55.56 217 ARG A N 1
ATOM 1571 C CA . ARG A 1 217 ? 26.601 22.152 -28.630 1.00 55.56 217 ARG A CA 1
ATOM 1572 C C . ARG A 1 217 ? 26.459 23.605 -29.085 1.00 55.56 217 ARG A C 1
ATOM 1574 O O . ARG A 1 217 ? 27.045 23.969 -30.092 1.00 55.56 217 ARG A O 1
ATOM 1581 N N . ASP A 1 218 ? 25.780 24.445 -28.309 1.00 54.00 218 ASP A N 1
ATOM 1582 C CA . ASP A 1 218 ? 25.540 25.862 -28.623 1.00 54.00 218 ASP A CA 1
ATOM 1583 C C . ASP A 1 218 ? 26.797 26.755 -28.507 1.00 54.00 218 ASP A C 1
ATOM 1585 O O . ASP A 1 218 ? 26.706 27.978 -28.577 1.00 54.00 218 ASP A O 1
ATOM 1589 N N . ARG A 1 219 ? 27.982 26.171 -28.250 1.00 55.22 219 ARG A N 1
ATOM 1590 C CA . ARG A 1 219 ? 29.176 26.936 -27.867 1.00 55.22 219 ARG A CA 1
ATOM 1591 C C . ARG A 1 219 ? 30.406 26.884 -28.759 1.00 55.22 219 ARG A C 1
ATOM 1593 O O . ARG A 1 219 ? 31.260 27.709 -28.475 1.00 55.22 219 ARG A O 1
ATOM 1600 N N . THR A 1 220 ? 30.493 26.093 -29.834 1.00 55.00 220 THR A N 1
ATOM 1601 C CA . THR A 1 220 ? 31.516 26.391 -30.870 1.00 55.00 220 THR A CA 1
ATOM 1602 C C . THR A 1 220 ? 31.404 25.644 -32.203 1.00 55.00 220 THR A C 1
ATOM 1604 O O . THR A 1 220 ? 31.900 26.193 -33.173 1.00 55.00 220 THR A O 1
ATOM 1607 N N . GLU A 1 221 ? 30.742 24.486 -32.330 1.00 54.91 221 GLU A N 1
ATOM 1608 C CA . GLU A 1 221 ? 30.499 23.839 -33.642 1.00 54.91 221 GLU A CA 1
ATOM 1609 C C . GLU A 1 221 ? 29.243 22.938 -33.613 1.00 54.91 221 GLU A C 1
ATOM 1611 O O . GLU A 1 221 ? 29.040 22.202 -32.637 1.00 54.91 221 GLU A O 1
ATOM 1616 N N . PRO A 1 222 ? 28.393 22.936 -34.662 1.00 52.56 222 PRO A N 1
ATOM 1617 C CA . PRO A 1 222 ? 27.216 22.076 -34.733 1.00 52.56 222 PRO A CA 1
ATOM 1618 C C . PRO A 1 222 ? 27.612 20.632 -35.084 1.00 52.56 222 PRO A C 1
ATOM 1620 O O . PRO A 1 222 ? 27.579 20.216 -36.238 1.00 52.56 222 PRO A O 1
ATOM 1623 N N . ALA A 1 223 ? 27.957 19.826 -34.081 1.00 59.28 223 ALA A N 1
ATOM 1624 C CA . ALA A 1 223 ? 28.093 18.380 -34.260 1.00 59.28 223 ALA A CA 1
ATOM 1625 C C . ALA A 1 223 ? 26.698 17.729 -34.364 1.00 59.28 223 ALA A C 1
ATOM 1627 O O . ALA A 1 223 ? 26.051 17.481 -33.342 1.00 59.28 223 ALA A O 1
ATOM 1628 N N . GLY A 1 224 ? 26.215 17.481 -35.585 1.00 68.12 224 GLY A N 1
ATOM 1629 C CA . GLY A 1 224 ? 24.961 16.761 -35.843 1.00 68.12 224 GLY A CA 1
ATOM 1630 C C . GLY A 1 224 ? 25.014 15.290 -35.404 1.00 68.12 224 GLY A C 1
ATOM 1631 O O . GLY A 1 224 ? 26.087 14.704 -35.284 1.00 68.12 224 GLY A O 1
ATOM 1632 N N . VAL A 1 225 ? 23.851 14.684 -35.145 1.00 77.12 225 VAL A N 1
ATOM 1633 C CA . VAL A 1 225 ? 23.714 13.230 -34.941 1.00 77.12 225 VAL A CA 1
ATOM 1634 C C . VAL A 1 225 ? 23.116 12.640 -36.214 1.00 77.12 225 VAL A C 1
ATOM 1636 O O . VAL A 1 225 ? 22.046 13.076 -36.631 1.00 77.12 225 VAL A O 1
ATOM 1639 N N . GLY A 1 226 ? 23.802 11.676 -36.828 1.00 81.75 226 GLY A N 1
ATOM 1640 C CA . GLY A 1 226 ? 23.290 10.900 -37.960 1.00 81.75 226 GLY A CA 1
ATOM 1641 C C . GLY A 1 226 ? 22.820 9.518 -37.508 1.00 81.75 226 GLY A C 1
ATOM 1642 O O . GLY A 1 226 ? 23.451 8.913 -36.644 1.00 81.75 226 GLY A O 1
ATOM 1643 N N . LEU A 1 227 ? 21.725 9.026 -38.089 1.00 84.56 227 LEU A N 1
ATOM 1644 C CA . LEU A 1 227 ? 21.215 7.668 -37.887 1.00 84.56 227 LEU A CA 1
ATOM 1645 C C . LEU A 1 227 ? 21.211 6.947 -39.237 1.00 84.56 227 LEU A C 1
ATOM 1647 O O . LEU A 1 227 ? 20.576 7.418 -40.178 1.00 84.56 227 LEU A O 1
ATOM 1651 N N . LEU A 1 228 ? 21.911 5.816 -39.317 1.00 88.50 228 LEU A N 1
ATOM 1652 C CA . LEU A 1 228 ? 21.887 4.911 -40.462 1.00 88.50 228 LEU A CA 1
ATOM 1653 C C . LEU A 1 228 ? 21.140 3.641 -40.053 1.00 88.50 228 LEU A C 1
ATOM 1655 O O . LEU A 1 228 ? 21.461 3.045 -39.026 1.00 88.50 228 LEU A O 1
ATOM 1659 N N . ILE A 1 229 ? 20.154 3.246 -40.853 1.00 88.94 229 ILE A N 1
ATOM 1660 C CA . ILE A 1 229 ? 19.408 1.997 -40.688 1.00 88.94 229 ILE A CA 1
ATOM 1661 C C . ILE A 1 229 ? 19.733 1.133 -41.902 1.00 88.94 229 ILE A C 1
ATOM 1663 O O . ILE A 1 229 ? 19.633 1.606 -43.033 1.00 88.94 229 ILE A O 1
ATOM 1667 N N . VAL A 1 230 ? 20.150 -0.104 -41.652 1.00 90.38 230 VAL A N 1
ATOM 1668 C CA . VAL A 1 230 ? 20.489 -1.099 -42.674 1.00 90.38 230 VAL A CA 1
ATOM 1669 C C . VAL A 1 230 ? 19.592 -2.311 -42.442 1.00 90.38 230 VAL A C 1
ATOM 1671 O O . VAL A 1 230 ? 19.406 -2.709 -41.294 1.00 90.38 230 VAL A O 1
ATOM 1674 N N . ASP A 1 231 ? 19.034 -2.859 -43.517 1.00 89.06 231 ASP A N 1
ATOM 1675 C CA . ASP A 1 231 ? 18.212 -4.073 -43.514 1.00 89.06 231 ASP A CA 1
ATOM 1676 C C . ASP A 1 231 ? 18.789 -5.074 -44.526 1.00 89.06 231 ASP A C 1
ATOM 1678 O O . ASP A 1 231 ? 19.412 -4.663 -45.509 1.00 89.06 231 ASP A O 1
ATOM 1682 N N . LEU A 1 232 ? 18.629 -6.373 -44.269 1.00 88.81 232 LEU A N 1
ATOM 1683 C CA . LEU A 1 232 ? 19.133 -7.428 -45.152 1.00 88.81 232 LEU A CA 1
ATOM 1684 C C . LEU A 1 232 ? 18.059 -7.826 -46.167 1.00 88.81 232 LEU A C 1
ATOM 1686 O O . LEU A 1 232 ? 17.069 -8.484 -45.832 1.00 88.81 232 LEU A O 1
ATOM 1690 N N . ASP A 1 233 ? 18.285 -7.476 -47.431 1.00 90.00 233 ASP A N 1
ATOM 1691 C CA . ASP A 1 233 ? 17.370 -7.816 -48.517 1.00 90.00 233 ASP A CA 1
ATOM 1692 C C . ASP A 1 233 ? 17.209 -9.337 -48.669 1.00 90.00 233 ASP A C 1
ATOM 1694 O O . ASP A 1 233 ? 18.167 -10.107 -48.605 1.00 90.00 233 ASP A O 1
ATOM 1698 N N . HIS A 1 234 ? 15.972 -9.783 -48.906 1.00 88.69 234 HIS A N 1
ATOM 1699 C CA . HIS A 1 234 ? 15.619 -11.189 -49.154 1.00 88.69 234 HIS A CA 1
ATOM 1700 C C . HIS A 1 234 ? 15.983 -12.191 -48.037 1.00 88.69 234 HIS A C 1
ATOM 1702 O O . HIS A 1 234 ? 15.855 -13.398 -48.250 1.00 88.69 234 HIS A O 1
ATOM 1708 N N . PHE A 1 235 ? 16.328 -11.741 -46.824 1.00 89.19 235 PHE A N 1
ATOM 1709 C CA . PHE A 1 235 ? 16.717 -12.623 -45.712 1.00 89.19 235 PHE A CA 1
ATOM 1710 C C . PHE A 1 235 ? 15.663 -13.695 -45.373 1.00 89.19 235 PHE A C 1
ATOM 1712 O O . PHE A 1 235 ? 15.982 -14.838 -45.053 1.00 89.19 235 PHE A O 1
ATOM 1719 N N . LYS A 1 236 ? 14.375 -13.374 -45.540 1.00 87.19 236 LYS A N 1
ATOM 1720 C CA . LYS A 1 236 ? 13.291 -14.353 -45.384 1.00 87.19 236 LYS A CA 1
ATOM 1721 C C . LYS A 1 236 ? 13.376 -15.510 -46.389 1.00 87.19 236 LYS A C 1
ATOM 1723 O O . LYS A 1 236 ? 13.175 -16.651 -45.998 1.00 87.19 236 LYS A O 1
ATOM 1728 N N . GLN A 1 237 ? 13.690 -15.238 -47.658 1.00 90.44 237 GLN A N 1
ATOM 1729 C CA . GLN A 1 237 ? 13.838 -16.298 -48.665 1.00 90.44 237 GLN A CA 1
ATOM 1730 C C . GLN A 1 237 ? 15.027 -17.209 -48.360 1.00 90.44 237 GLN A C 1
ATOM 1732 O O . GLN A 1 237 ? 14.933 -18.413 -48.594 1.00 90.44 237 GLN A O 1
ATOM 1737 N N . LEU A 1 238 ? 16.118 -16.656 -47.818 1.00 89.75 238 LEU A N 1
ATOM 1738 C CA . LEU A 1 238 ? 17.255 -17.440 -47.338 1.00 89.75 238 LEU A CA 1
ATOM 1739 C C . LEU A 1 238 ? 16.807 -18.419 -46.239 1.00 89.75 238 LEU A C 1
ATOM 1741 O O . LEU A 1 238 ? 17.005 -19.625 -46.392 1.00 89.75 238 LEU A O 1
ATOM 1745 N N . ASN A 1 239 ? 16.125 -17.918 -45.202 1.00 88.25 239 ASN A N 1
ATOM 1746 C CA . ASN A 1 239 ? 15.590 -18.738 -44.108 1.00 88.25 239 ASN A CA 1
ATOM 1747 C C . ASN A 1 239 ? 14.605 -19.809 -44.595 1.00 88.25 239 ASN A C 1
ATOM 1749 O O . ASN A 1 239 ? 14.708 -20.965 -44.192 1.00 88.25 239 ASN A O 1
ATOM 1753 N N . ASP A 1 240 ? 13.678 -19.443 -45.483 1.00 92.00 240 ASP A N 1
ATOM 1754 C CA . ASP A 1 240 ? 12.648 -20.353 -45.997 1.00 92.00 240 ASP A CA 1
ATOM 1755 C C . ASP A 1 240 ? 13.244 -21.464 -46.892 1.00 92.00 240 ASP A C 1
ATOM 1757 O O . ASP A 1 240 ? 12.683 -22.555 -46.977 1.00 92.00 240 ASP A O 1
ATOM 1761 N N . THR A 1 241 ? 14.381 -21.207 -47.554 1.00 92.25 241 THR A N 1
ATOM 1762 C CA . THR A 1 241 ? 15.023 -22.158 -48.485 1.00 92.25 241 THR A CA 1
ATOM 1763 C C . THR A 1 241 ? 16.042 -23.065 -47.797 1.00 92.25 241 THR A C 1
ATOM 1765 O O . THR A 1 241 ? 16.123 -24.251 -48.112 1.00 92.25 241 THR A O 1
ATOM 1768 N N . TYR A 1 242 ? 16.835 -22.513 -46.878 1.00 87.06 242 TYR A N 1
ATOM 1769 C CA . TYR A 1 242 ? 18.010 -23.181 -46.309 1.00 87.06 242 TYR A CA 1
ATOM 1770 C C . TYR A 1 242 ? 17.892 -23.453 -44.804 1.00 87.06 242 TYR A C 1
ATOM 1772 O O . TYR A 1 242 ? 18.750 -24.122 -44.232 1.00 87.06 242 TYR A O 1
ATOM 1780 N N . GLY A 1 243 ? 16.808 -22.999 -44.173 1.00 85.62 243 GLY A N 1
ATOM 1781 C CA . GLY A 1 243 ? 16.581 -23.129 -42.739 1.00 85.62 243 GLY A CA 1
ATOM 1782 C C . GLY A 1 243 ? 17.241 -22.012 -41.927 1.00 85.62 243 GLY A C 1
ATOM 1783 O O . GLY A 1 243 ? 18.197 -21.370 -42.362 1.00 85.62 243 GLY A O 1
ATOM 1784 N N . HIS A 1 244 ? 16.716 -21.793 -40.719 1.00 87.56 244 HIS A N 1
ATOM 1785 C CA . HIS A 1 244 ? 17.133 -20.702 -39.832 1.00 87.56 244 HIS A CA 1
ATOM 1786 C C . HIS A 1 244 ? 18.613 -20.763 -39.430 1.00 87.56 244 HIS A C 1
ATOM 1788 O O . HIS A 1 244 ? 19.250 -19.724 -39.361 1.00 87.56 244 HIS A O 1
ATOM 1794 N N . GLU A 1 245 ? 19.190 -21.957 -39.248 1.00 88.25 245 GLU A N 1
ATOM 1795 C CA . GLU A 1 245 ? 20.609 -22.095 -38.874 1.00 88.25 245 GLU A CA 1
ATOM 1796 C C . GLU A 1 245 ? 21.563 -21.501 -39.923 1.00 88.25 245 GLU A C 1
ATOM 1798 O O . GLU A 1 245 ? 22.599 -20.944 -39.571 1.00 88.25 245 GLU A O 1
ATOM 1803 N N . ILE A 1 246 ? 21.215 -21.599 -41.213 1.00 85.25 246 ILE A N 1
ATOM 1804 C CA . ILE A 1 246 ? 22.021 -21.017 -42.295 1.00 85.25 246 ILE A CA 1
ATOM 1805 C C . ILE A 1 246 ? 21.834 -19.501 -42.356 1.00 85.25 246 ILE A C 1
ATOM 1807 O O . ILE A 1 246 ? 22.800 -18.789 -42.614 1.00 85.25 246 ILE A O 1
ATOM 1811 N N . GLY A 1 247 ? 20.623 -19.004 -42.095 1.00 82.69 247 GLY A N 1
ATOM 1812 C CA . GLY A 1 247 ? 20.391 -17.566 -41.985 1.00 82.69 247 GLY A CA 1
ATOM 1813 C C . GLY A 1 247 ? 21.117 -16.930 -40.806 1.00 82.69 247 GLY A C 1
ATOM 1814 O O . GLY A 1 247 ? 21.629 -15.828 -40.945 1.00 82.69 247 GLY A O 1
ATOM 1815 N N . ASP A 1 248 ? 21.227 -17.640 -39.685 1.00 86.75 248 ASP A N 1
ATOM 1816 C CA . ASP A 1 248 ? 21.941 -17.166 -38.499 1.00 86.75 248 ASP A CA 1
ATOM 1817 C C . ASP A 1 248 ? 23.466 -17.068 -38.720 1.00 86.75 248 ASP A C 1
ATOM 1819 O O . ASP A 1 248 ? 24.139 -16.273 -38.067 1.00 86.75 248 ASP A O 1
ATOM 1823 N N . ALA A 1 249 ? 24.026 -17.861 -39.639 1.00 84.44 249 ALA A N 1
ATOM 1824 C CA . ALA A 1 249 ? 25.459 -17.882 -39.944 1.00 84.44 249 ALA A CA 1
ATOM 1825 C C . ALA A 1 249 ? 25.898 -16.916 -41.067 1.00 84.44 249 ALA A C 1
ATOM 1827 O O . ALA A 1 249 ? 27.104 -16.794 -41.305 1.00 84.44 249 ALA A O 1
ATOM 1828 N N . ALA A 1 250 ? 24.952 -16.304 -41.786 1.00 75.50 250 ALA A N 1
ATOM 1829 C CA . ALA A 1 250 ? 25.191 -15.444 -42.951 1.00 75.50 250 ALA A CA 1
ATOM 1830 C C . ALA A 1 250 ? 25.436 -13.978 -42.562 1.00 75.50 250 ALA A C 1
ATOM 1832 O O . ALA A 1 250 ? 26.329 -13.361 -43.191 1.00 75.50 250 ALA A O 1
#

Secondary structure (DSSP, 8-state):
-PPPPGGGGSSBS-HHHHHHHHHHHHHHHHHHHHHHHHHHHHTT-TT--HHHHHHHHHHHHHHHHHHHHHHHTTTTS-HHHHHHHHHHHHHHHHHHHHHHT--STTGGGGGHHHHHHHHHHB-HHHHHHHHHHHHHHHHHHHHHHS-HHHHHHHHHHHHHHHHHHHHHHHHHHHHHHHHHHHHHHHTTB-TTT-PBPHHHHHHHHHHHTSHHHHHHHTTS---PPP------TTHHHHHHHH-HHHHHT-

pLDDT: mean 86.98, std 10.24, range [44.84, 98.31]